Protein AF-A0A9P4H1K3-F1 (afdb_monomer_lite)

pLDDT: mean 82.5, std 17.77, range [33.59, 97.94]

Sequence (253 aa):
KGTTVSLVFDQDIILSEEATNDLAITVIGTVEEDGSKHVTEILVPADICNKSDYLQALVNESDDKTEITLGDANSQDNFHDKEGTLVWLARLQGLSQQRMQELGLWEISLLGLWYAICYWDLHQDKNGKVVLKEWFDNWYDTSMADADMTIYIARALAYPCYVFNHAAGYAKVTKYLAYNHVGHVKERPPKGFKGGKHLHIGERELVGPLNHARGGLRKSLLGIFLGLVVPIFVRRFFAVPTAIKRLRMSEGA

Secondary structure (DSSP, 8-state):
-PPPPEEEEPPPEE--SSS---EEEEEE-PPPTTSEEEEEEEEE-GGGGGG-HHHHHHHHH-SSTTEEEES-SS-S-----HHHHHHHHHHHHT--HHHHHHTTTTS--HHHHHHHHHHHHHHS-TTHHHHTHHHHHHHHHHHTSS----HHHHHHHHHHHHHTT-HHHHHHHHHHHHHH--SS----PPTT----TT-S--IIIIIHHHHHHHHHHHHHHHHHHHHHHHHHHHTTT----------------

Radius of gyration: 30.06 Å; chains: 1; bounding box: 76×48×113 Å

Foldseek 3Di:
DDDDEAEDEDDEAELDPDDDQQAWEWEWAAQDPVRYIYIYIYGDHLCLLVLWVVSVVQCVPDPDNRYGYQFDPPDNDRQTDPLLVSLQSNLSRPHDPVSCVVVVNLQDDLLSVVSVLQCCVVTHDPCCLVSCLVVLVSSCCVNVVPDDDDLLNLLQVCLVCVSNVVPVSNCVSLVCCLPPPDPQDAHDHHPPNPGDPVSGDDCVGRRVVSVVVSVVVVVVVVCVVCVVVVVVVVVVPPDDDPDDDDDDDDDDD

Organism: NCBI:txid210430

Structure (mmCIF, N/CA/C/O backbone):
data_AF-A0A9P4H1K3-F1
#
_entry.id   AF-A0A9P4H1K3-F1
#
loop_
_atom_site.group_PDB
_atom_site.id
_atom_site.type_symbol
_atom_site.label_atom_id
_atom_site.label_alt_id
_atom_site.label_comp_id
_atom_site.label_asym_id
_atom_site.label_entity_id
_atom_site.label_seq_id
_atom_site.pdbx_PDB_ins_code
_atom_site.Cartn_x
_atom_site.Cartn_y
_atom_site.Cartn_z
_atom_site.occupancy
_atom_site.B_iso_or_equiv
_atom_site.auth_seq_id
_atom_site.auth_comp_id
_atom_site.auth_asym_id
_atom_site.auth_atom_id
_atom_site.pdbx_PDB_model_num
ATOM 1 N N . LYS A 1 1 ? -9.012 33.464 3.818 1.00 41.59 1 LYS A N 1
ATOM 2 C CA . LYS A 1 1 ? -10.290 32.809 3.453 1.00 41.59 1 LYS A CA 1
ATOM 3 C C . LYS A 1 1 ? -9.989 31.324 3.382 1.00 41.59 1 LYS A C 1
ATOM 5 O O . LYS A 1 1 ? -9.209 30.956 2.517 1.00 41.59 1 LYS A O 1
ATOM 10 N N . GLY A 1 2 ? -10.442 30.542 4.364 1.00 50.69 2 GLY A N 1
ATOM 11 C CA . GLY A 1 2 ? -10.200 29.099 4.376 1.00 50.69 2 GLY A CA 1
ATOM 12 C C . GLY A 1 2 ? -10.909 28.466 3.188 1.00 50.69 2 GLY A C 1
ATOM 13 O O . GLY A 1 2 ? -12.064 28.801 2.928 1.00 50.69 2 GLY A O 1
ATOM 14 N N . THR A 1 3 ? -10.198 27.639 2.431 1.00 57.03 3 THR A N 1
ATOM 15 C CA . THR A 1 3 ? -10.793 26.800 1.391 1.00 57.03 3 THR A CA 1
ATOM 16 C C . THR A 1 3 ? -11.832 25.913 2.068 1.00 57.03 3 THR A C 1
ATOM 18 O O . THR A 1 3 ? -11.497 25.210 3.018 1.00 57.03 3 THR A O 1
ATOM 21 N N . THR A 1 4 ? -13.094 26.003 1.651 1.00 70.00 4 THR A N 1
ATOM 22 C CA . THR A 1 4 ? -14.154 25.132 2.165 1.00 70.00 4 THR A CA 1
ATOM 23 C C . THR A 1 4 ? -13.835 23.706 1.730 1.00 70.00 4 THR A C 1
ATOM 25 O O . THR A 1 4 ? -13.757 23.449 0.535 1.00 70.00 4 THR A O 1
ATOM 28 N N . VAL A 1 5 ? -13.592 22.818 2.693 1.00 72.00 5 VAL A N 1
ATOM 29 C CA . VAL A 1 5 ? -13.376 21.387 2.451 1.00 72.00 5 VAL A CA 1
ATOM 30 C C . VAL A 1 5 ? -14.712 20.677 2.644 1.00 72.00 5 VAL A C 1
ATOM 32 O O . VAL A 1 5 ? -15.368 20.881 3.667 1.00 72.00 5 VAL A O 1
ATOM 35 N N . SER A 1 6 ? -15.126 19.875 1.666 1.00 79.19 6 SER A N 1
ATOM 36 C CA . SER A 1 6 ? -16.343 19.056 1.745 1.00 79.19 6 SER A CA 1
ATOM 37 C C . SER A 1 6 ? -15.992 17.631 2.169 1.00 79.19 6 SER A C 1
ATOM 39 O O . SER A 1 6 ? -15.011 17.080 1.685 1.00 79.19 6 SER A O 1
ATOM 41 N N . LEU A 1 7 ? -16.773 17.029 3.067 1.00 80.75 7 LEU A N 1
ATOM 42 C CA . LEU A 1 7 ? -16.598 15.630 3.469 1.00 80.75 7 LEU A CA 1
ATOM 43 C C . LEU A 1 7 ? -17.552 14.745 2.662 1.00 80.75 7 LEU A C 1
ATOM 45 O O . LEU A 1 7 ? -18.746 15.043 2.585 1.00 80.75 7 LEU A O 1
ATOM 49 N N . VAL A 1 8 ? -17.021 13.678 2.071 1.00 82.00 8 VAL A N 1
ATOM 50 C CA . VAL A 1 8 ? -17.768 12.659 1.325 1.00 82.00 8 VAL A CA 1
ATOM 51 C C . VAL A 1 8 ? -17.655 11.352 2.093 1.00 82.00 8 VAL A C 1
ATOM 53 O O . VAL A 1 8 ? -16.550 10.895 2.356 1.00 82.00 8 VAL A O 1
ATOM 56 N N . PHE A 1 9 ? -18.785 10.767 2.481 1.00 83.75 9 PHE A N 1
ATOM 57 C CA . PHE A 1 9 ? -18.802 9.493 3.195 1.00 83.75 9 PHE A CA 1
ATOM 58 C C . PHE A 1 9 ? -18.823 8.345 2.189 1.00 83.75 9 PHE A C 1
ATOM 60 O O . PHE A 1 9 ? -19.742 8.245 1.372 1.00 83.75 9 PHE A O 1
ATOM 67 N N . ASP A 1 10 ? -17.789 7.514 2.246 1.00 84.50 10 ASP A N 1
ATOM 68 C CA . ASP A 1 10 ? -17.707 6.267 1.498 1.00 84.50 10 ASP A CA 1
ATOM 69 C C . ASP A 1 10 ? -18.560 5.184 2.170 1.00 84.50 10 ASP A C 1
ATOM 71 O O . ASP A 1 10 ? -19.0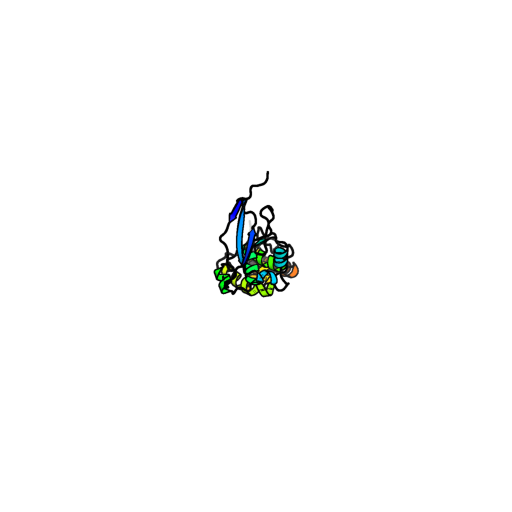02 5.326 3.307 1.00 84.50 10 ASP A O 1
ATOM 75 N N . GLN A 1 11 ? -18.779 4.079 1.458 1.00 83.75 11 GLN A N 1
ATOM 76 C CA . GLN A 1 11 ? -19.413 2.899 2.033 1.00 83.75 11 GLN A CA 1
ATOM 77 C C . GLN A 1 11 ? -18.532 2.284 3.128 1.00 83.75 11 GLN A C 1
ATOM 79 O O . GLN A 1 11 ? -17.326 2.111 2.926 1.00 83.75 11 GLN A O 1
ATOM 84 N N . ASP A 1 12 ? -19.158 1.897 4.237 1.00 87.50 12 ASP A N 1
ATOM 85 C CA . ASP A 1 12 ? -18.486 1.237 5.354 1.00 87.50 12 ASP A CA 1
ATOM 86 C C . ASP A 1 12 ? -17.851 -0.087 4.921 1.00 87.50 12 ASP A C 1
ATOM 88 O O . ASP A 1 12 ? -18.404 -0.851 4.118 1.00 87.50 12 ASP A O 1
ATOM 92 N N . ILE A 1 13 ? -16.683 -0.378 5.489 1.00 89.69 13 ILE A N 1
ATOM 93 C CA . ILE A 1 13 ? -15.899 -1.563 5.151 1.00 89.69 13 ILE A CA 1
ATOM 94 C C . ILE A 1 13 ? -15.801 -2.471 6.368 1.00 89.69 13 ILE A C 1
ATOM 96 O O . ILE A 1 13 ? -15.293 -2.079 7.412 1.00 89.69 13 ILE A O 1
ATOM 100 N N . ILE A 1 14 ? -16.231 -3.723 6.213 1.00 90.81 14 ILE A N 1
ATOM 101 C CA . ILE A 1 14 ? -16.130 -4.747 7.256 1.00 90.81 14 ILE A CA 1
ATOM 102 C C . ILE A 1 14 ? -14.925 -5.643 6.962 1.00 90.81 14 ILE A C 1
ATOM 104 O O . ILE A 1 14 ? -14.936 -6.411 5.989 1.00 90.81 14 ILE A O 1
ATOM 108 N N . LEU A 1 15 ? -13.891 -5.561 7.807 1.00 86.19 15 LEU A N 1
ATOM 109 C CA . LEU A 1 15 ? -12.679 -6.374 7.646 1.00 86.19 15 LEU A CA 1
ATOM 110 C C . LEU A 1 15 ? -12.818 -7.783 8.234 1.00 86.19 15 LEU A C 1
ATOM 112 O O . LEU A 1 15 ? -12.223 -8.715 7.700 1.00 86.19 15 LEU A O 1
ATOM 116 N N . SER A 1 16 ? -13.587 -7.965 9.308 1.00 79.81 16 SER A N 1
ATOM 117 C CA . SER A 1 16 ? -13.697 -9.270 9.972 1.00 79.81 16 SER A CA 1
ATOM 118 C C . SER A 1 16 ? -14.572 -10.262 9.202 1.00 79.81 16 SER A C 1
ATOM 120 O O . SER A 1 16 ? -15.637 -9.907 8.697 1.00 79.81 16 SER A O 1
ATOM 122 N N . GLU A 1 17 ? -14.148 -11.527 9.183 1.00 69.00 17 GLU A N 1
ATOM 123 C CA . GLU A 1 17 ? -14.998 -12.676 8.838 1.00 69.00 17 GLU A CA 1
ATOM 124 C C . GLU A 1 17 ? -15.838 -13.149 10.051 1.00 69.00 17 GLU A C 1
ATOM 126 O O . GLU A 1 17 ? -16.854 -13.822 9.879 1.00 69.00 17 GLU A O 1
ATOM 131 N N . GLU A 1 18 ? -15.443 -12.777 11.278 1.00 64.25 18 GLU A N 1
ATOM 132 C CA . GLU A 1 18 ? -16.092 -13.156 12.541 1.00 64.25 18 GLU A CA 1
ATOM 133 C C . GLU A 1 18 ? -16.999 -12.051 13.120 1.00 64.25 18 GLU A C 1
ATOM 135 O O . GLU A 1 18 ? -16.864 -10.869 12.806 1.00 64.25 18 GLU A O 1
ATOM 140 N N . ALA A 1 19 ? -17.935 -12.453 13.988 1.00 58.19 19 ALA A N 1
ATOM 141 C CA . ALA A 1 19 ? -19.174 -11.728 14.284 1.00 58.19 19 ALA A CA 1
ATOM 142 C C . ALA A 1 19 ? -19.065 -10.453 15.147 1.00 58.19 19 ALA A C 1
ATOM 144 O O . ALA A 1 19 ? -20.047 -9.714 15.224 1.00 58.19 19 ALA A O 1
ATOM 145 N N . THR A 1 20 ? -17.940 -10.170 15.808 1.00 76.56 20 THR A N 1
ATOM 146 C CA . THR A 1 20 ? -17.813 -8.979 16.667 1.00 76.56 20 THR A CA 1
ATOM 147 C C . THR A 1 20 ? -16.944 -7.922 15.994 1.00 76.56 20 THR A C 1
ATOM 149 O O . THR A 1 20 ? -15.722 -7.982 16.076 1.00 76.56 20 THR A O 1
ATOM 152 N N . ASN A 1 21 ? -17.586 -6.964 15.318 1.00 80.44 21 ASN A N 1
ATOM 153 C CA . ASN A 1 21 ? -16.959 -5.713 14.883 1.00 80.44 21 ASN A CA 1
ATOM 154 C C . ASN A 1 21 ? -17.358 -4.607 15.865 1.00 80.44 21 ASN A C 1
ATOM 156 O O . ASN A 1 21 ? -18.362 -3.927 15.668 1.00 80.44 21 ASN A O 1
ATOM 160 N N . ASP A 1 22 ? -16.633 -4.519 16.972 1.00 90.25 22 ASP A N 1
ATOM 161 C CA . ASP A 1 22 ? -16.912 -3.653 18.121 1.00 90.25 22 ASP A CA 1
ATOM 162 C C . ASP A 1 22 ? -16.019 -2.400 18.182 1.00 90.25 22 ASP A C 1
ATOM 164 O O . ASP A 1 22 ? -16.112 -1.628 19.135 1.00 90.25 22 ASP A O 1
ATOM 168 N N . LEU A 1 23 ? -15.189 -2.179 17.156 1.00 93.06 23 LEU A N 1
ATOM 169 C CA . LEU A 1 23 ? -14.407 -0.962 16.963 1.00 93.06 23 LEU A CA 1
ATOM 170 C C . LEU A 1 23 ? -14.634 -0.393 15.555 1.00 93.06 23 LEU A C 1
ATOM 172 O O . LEU A 1 23 ? -14.436 -1.080 14.549 1.00 93.06 23 LEU A O 1
ATOM 176 N N . ALA A 1 24 ? -14.986 0.887 15.490 1.00 94.75 24 ALA A N 1
ATOM 177 C CA . ALA A 1 24 ? -15.039 1.666 14.262 1.00 94.75 24 ALA A CA 1
ATOM 178 C C . ALA A 1 24 ? -13.774 2.523 14.112 1.00 94.75 24 ALA A C 1
ATOM 180 O O . ALA A 1 24 ? -13.414 3.322 14.981 1.00 94.75 24 ALA A O 1
ATOM 181 N N . ILE A 1 25 ? -13.082 2.357 12.986 1.00 94.56 25 ILE A N 1
ATOM 182 C CA . ILE A 1 25 ? -11.925 3.168 12.609 1.00 94.56 25 ILE A CA 1
ATOM 183 C C . ILE A 1 25 ? -12.340 4.087 11.464 1.00 94.56 25 ILE A C 1
ATOM 185 O O . ILE A 1 25 ? -12.483 3.650 10.324 1.00 94.56 25 ILE A O 1
ATOM 189 N N . THR A 1 26 ? -12.490 5.375 11.754 1.00 94.19 26 THR A N 1
ATOM 190 C CA . THR A 1 26 ? -12.762 6.394 10.739 1.00 94.19 26 THR A CA 1
ATOM 191 C C . THR A 1 26 ? -11.459 6.839 10.087 1.00 94.19 26 THR A C 1
ATOM 193 O O . THR A 1 26 ? -10.587 7.396 10.747 1.00 94.19 26 THR A O 1
ATOM 196 N N . VAL A 1 27 ? -11.317 6.644 8.780 1.00 92.50 27 VAL A N 1
ATOM 197 C CA . VAL A 1 27 ? -10.179 7.133 7.994 1.00 92.50 27 VAL A CA 1
ATOM 198 C C . VAL A 1 27 ? -10.596 8.375 7.228 1.00 92.50 27 VAL A C 1
ATOM 200 O O . VAL A 1 27 ? -11.505 8.326 6.402 1.00 92.50 27 VAL A O 1
ATOM 203 N N . ILE A 1 28 ? -9.906 9.486 7.475 1.00 89.56 28 ILE A N 1
ATOM 204 C CA . ILE A 1 28 ? -10.118 10.745 6.762 1.00 89.56 28 ILE A CA 1
ATOM 205 C C . ILE A 1 28 ? -8.985 10.929 5.754 1.00 89.56 28 ILE A C 1
ATOM 207 O O . ILE A 1 28 ? -7.845 11.235 6.120 1.00 89.56 28 ILE A O 1
ATOM 211 N N . GLY A 1 29 ? -9.319 10.772 4.476 1.00 84.00 29 GLY A N 1
ATOM 212 C CA . GLY A 1 29 ? -8.382 10.876 3.366 1.00 84.00 29 GLY A CA 1
ATOM 213 C C . GLY A 1 29 ? -7.776 12.270 3.174 1.00 84.00 29 GLY A C 1
ATOM 214 O O . GLY A 1 29 ? -8.094 13.257 3.857 1.00 84.00 29 GLY A O 1
ATOM 215 N N . THR A 1 30 ? -6.866 12.359 2.208 1.00 82.38 30 THR A N 1
ATOM 216 C CA . THR A 1 30 ? -6.333 13.636 1.724 1.00 82.38 30 THR A CA 1
ATOM 217 C C . THR A 1 30 ? -7.373 14.430 0.946 1.00 82.38 30 THR A C 1
ATOM 219 O O . THR A 1 30 ? -8.301 13.860 0.385 1.00 82.38 30 THR A O 1
ATOM 222 N N . VAL A 1 31 ? -7.186 15.751 0.882 1.00 80.88 31 VAL A N 1
ATOM 223 C CA . VAL A 1 31 ? -8.010 16.616 0.030 1.00 80.88 31 VAL A CA 1
ATOM 224 C C . VAL A 1 31 ? -7.757 16.275 -1.440 1.00 80.88 31 VAL A C 1
ATOM 226 O O . VAL A 1 31 ? -6.604 16.305 -1.884 1.00 80.88 31 VAL A O 1
ATOM 229 N N . GLU A 1 32 ? -8.819 15.972 -2.176 1.00 79.88 32 GLU A N 1
ATOM 230 C CA . GLU A 1 32 ? -8.791 15.726 -3.615 1.00 79.88 32 GLU A CA 1
ATOM 231 C C . GLU A 1 32 ? -8.741 17.030 -4.430 1.00 79.88 32 GLU A C 1
ATOM 233 O O . GLU A 1 32 ? -8.811 18.141 -3.896 1.00 79.88 32 GLU A O 1
ATOM 238 N N . GLU A 1 33 ? -8.582 16.916 -5.752 1.00 79.25 33 GLU A N 1
ATOM 239 C CA . GLU A 1 33 ? -8.480 18.080 -6.648 1.00 79.25 33 GLU A CA 1
ATOM 240 C C . GLU A 1 33 ? -9.754 18.946 -6.651 1.00 79.25 33 GLU A C 1
ATOM 242 O O . GLU A 1 33 ? -9.677 20.149 -6.907 1.00 79.25 33 GLU A O 1
ATOM 247 N N . ASP A 1 34 ? -10.907 18.361 -6.321 1.00 80.94 34 ASP A N 1
ATOM 248 C CA . ASP A 1 34 ? -12.194 19.049 -6.191 1.00 80.94 34 ASP A CA 1
ATOM 249 C C . ASP A 1 34 ? -12.399 19.726 -4.819 1.00 80.94 34 ASP A C 1
ATOM 251 O O . ASP A 1 34 ? -13.395 20.420 -4.608 1.00 80.94 34 ASP A O 1
ATOM 255 N N . GLY A 1 35 ? -11.441 19.576 -3.896 1.00 80.12 35 GLY A N 1
ATOM 256 C CA . GLY A 1 35 ? -11.515 20.115 -2.540 1.00 80.12 35 GLY A CA 1
ATOM 257 C C . GLY A 1 35 ? -12.291 19.241 -1.551 1.00 80.12 35 GLY A C 1
ATOM 258 O O . GLY A 1 35 ? -12.513 19.675 -0.415 1.00 80.12 35 GLY A O 1
ATOM 259 N N . SER A 1 36 ? -12.701 18.035 -1.948 1.00 84.25 36 SER A N 1
ATOM 260 C CA . SER A 1 36 ? -13.365 17.075 -1.072 1.00 84.25 36 SER A CA 1
ATOM 261 C C . SER A 1 36 ? -12.368 16.198 -0.304 1.00 84.25 36 SER A C 1
ATOM 263 O O . SER A 1 36 ? -11.198 16.081 -0.665 1.00 84.25 36 SER A O 1
ATOM 265 N N . LYS A 1 37 ? -12.817 15.608 0.803 1.00 85.44 37 LYS A N 1
ATOM 266 C CA . LYS A 1 37 ? -12.125 14.546 1.534 1.00 85.44 37 LYS A CA 1
ATOM 267 C C . LYS A 1 37 ? -13.071 13.373 1.693 1.00 85.44 37 LYS A C 1
ATOM 269 O O . LYS A 1 37 ? -14.180 13.545 2.201 1.00 85.44 37 LYS A O 1
ATOM 274 N N . HIS A 1 38 ? -12.588 12.193 1.347 1.00 87.50 38 HIS A N 1
ATOM 275 C CA . HIS A 1 38 ? -13.307 10.957 1.597 1.00 87.50 38 HIS A CA 1
ATOM 276 C C . HIS A 1 38 ? -13.123 10.515 3.050 1.00 87.50 38 HIS A C 1
ATOM 278 O O . HIS A 1 38 ? -12.011 10.529 3.586 1.00 87.50 38 HIS A O 1
ATOM 284 N N . VAL A 1 39 ? -14.233 10.162 3.684 1.00 90.56 39 VAL A N 1
ATOM 285 C CA . VAL A 1 39 ? -14.316 9.615 5.033 1.00 90.56 39 VAL A CA 1
ATOM 286 C C . VAL A 1 39 ? -14.816 8.190 4.896 1.00 90.56 39 VAL A C 1
ATOM 288 O O . VAL A 1 39 ? -15.872 7.959 4.312 1.00 90.56 39 VAL A O 1
ATOM 291 N N . THR A 1 40 ? -14.055 7.235 5.410 1.00 92.69 40 THR A N 1
ATOM 292 C CA . THR A 1 40 ? -14.418 5.818 5.363 1.00 92.69 40 THR A CA 1
ATOM 293 C C . THR A 1 40 ? -14.429 5.262 6.766 1.00 92.69 40 THR A C 1
ATOM 295 O O . THR A 1 40 ? -13.429 5.366 7.473 1.00 92.69 40 THR A O 1
ATOM 298 N N . GLU A 1 41 ? -15.534 4.639 7.147 1.00 93.88 41 GLU A N 1
ATOM 299 C CA . GLU A 1 41 ? -15.611 3.877 8.381 1.00 93.88 41 GLU A CA 1
ATOM 300 C C . GLU A 1 41 ? -15.202 2.426 8.117 1.00 93.88 41 GLU A C 1
ATOM 302 O O . GLU A 1 41 ? -15.689 1.766 7.195 1.00 93.88 41 GLU A O 1
ATOM 307 N N . ILE A 1 42 ? -14.246 1.938 8.901 1.00 94.50 42 ILE A N 1
ATOM 308 C CA . ILE A 1 42 ? -13.743 0.573 8.819 1.00 94.50 42 ILE A CA 1
ATOM 309 C C . ILE A 1 42 ? -14.098 -0.127 10.123 1.00 94.50 42 ILE A C 1
ATOM 311 O O . ILE A 1 42 ? -13.577 0.209 11.186 1.00 94.50 42 ILE A O 1
ATOM 315 N N . LEU A 1 43 ? -14.972 -1.120 10.026 1.00 94.06 43 LEU A N 1
ATOM 316 C CA . LEU A 1 43 ? -15.427 -1.925 11.146 1.00 94.06 43 LEU A CA 1
ATOM 317 C C . LEU A 1 43 ? -14.475 -3.106 11.348 1.00 94.06 43 LEU A C 1
ATOM 319 O O . LEU A 1 43 ? -14.255 -3.922 10.440 1.00 94.06 43 LEU A O 1
ATOM 323 N N . VAL A 1 44 ? -13.904 -3.177 12.549 1.00 93.06 44 VAL A N 1
ATOM 324 C CA . VAL A 1 44 ? -12.904 -4.171 12.944 1.00 93.06 44 VAL A CA 1
ATOM 325 C C . VAL A 1 44 ? -13.192 -4.709 14.347 1.00 93.06 44 VAL A C 1
ATOM 327 O O . VAL A 1 44 ? -13.870 -4.049 15.136 1.00 93.06 44 VAL A O 1
ATOM 330 N N . PRO A 1 45 ? -12.665 -5.889 14.701 1.00 92.44 45 PRO A N 1
ATOM 331 C CA . PRO A 1 45 ? -12.692 -6.348 16.081 1.00 92.44 45 PRO A CA 1
ATOM 332 C C . PRO A 1 45 ? -11.723 -5.519 16.936 1.00 92.44 45 PRO A C 1
ATOM 334 O O . PRO A 1 45 ? -10.596 -5.241 16.518 1.00 92.44 45 PRO A O 1
ATOM 337 N N . ALA A 1 46 ? -12.129 -5.145 18.148 1.00 91.75 46 ALA A N 1
ATOM 338 C CA . ALA A 1 46 ? -11.353 -4.297 19.055 1.00 91.75 46 ALA A CA 1
ATOM 339 C C . ALA A 1 46 ? -10.024 -4.938 19.495 1.00 91.75 46 ALA A C 1
ATOM 341 O O . ALA A 1 46 ? -9.089 -4.241 19.901 1.00 91.75 46 ALA A O 1
ATOM 342 N N . ASP A 1 47 ? -9.894 -6.265 19.376 1.00 91.38 47 ASP A N 1
ATOM 343 C CA . ASP A 1 47 ? -8.656 -6.987 19.673 1.00 91.38 47 ASP A CA 1
ATOM 344 C C . ASP A 1 47 ? -7.484 -6.574 18.765 1.00 91.38 47 ASP A C 1
ATOM 346 O O . ASP A 1 47 ? -6.324 -6.732 19.160 1.00 91.38 47 ASP A O 1
ATOM 350 N N . ILE A 1 48 ? -7.765 -5.979 17.598 1.00 92.38 48 ILE A N 1
ATOM 351 C CA . ILE A 1 48 ? -6.756 -5.453 16.674 1.00 92.38 48 ILE A CA 1
ATOM 352 C C . ILE A 1 48 ? -5.865 -4.393 17.335 1.00 92.38 48 ILE A C 1
ATOM 354 O O . ILE A 1 48 ? -4.677 -4.301 17.019 1.00 92.38 48 ILE A O 1
ATOM 358 N N . CYS A 1 49 ? -6.389 -3.641 18.308 1.00 92.50 49 CYS A N 1
ATOM 359 C CA . CYS A 1 49 ? -5.616 -2.651 19.054 1.00 92.50 49 CYS A CA 1
ATOM 360 C C . CYS A 1 49 ? -4.504 -3.293 19.882 1.00 92.50 49 CYS A C 1
ATOM 362 O O . CYS A 1 49 ? -3.449 -2.694 20.041 1.00 92.50 49 CYS A O 1
ATOM 364 N N . ASN A 1 50 ? -4.666 -4.539 20.331 1.00 91.38 50 ASN A N 1
ATOM 365 C CA . ASN A 1 50 ? -3.604 -5.260 21.041 1.00 91.38 50 ASN A CA 1
ATOM 366 C C . ASN A 1 50 ? -2.468 -5.712 20.111 1.00 91.38 50 ASN A C 1
ATOM 368 O O . ASN A 1 50 ? -1.418 -6.137 20.588 1.00 91.38 50 ASN A O 1
ATOM 372 N N . LYS A 1 51 ? -2.677 -5.643 18.791 1.00 91.81 51 LYS A N 1
ATOM 373 C CA . LYS A 1 51 ? -1.689 -6.018 17.773 1.00 91.81 51 LYS A CA 1
ATOM 374 C C . LYS A 1 51 ? -0.841 -4.821 17.327 1.00 91.81 51 LYS A C 1
ATOM 376 O O . LYS A 1 51 ? 0.164 -5.020 16.654 1.00 91.81 51 LYS A O 1
ATOM 381 N N . SER A 1 52 ? -1.214 -3.589 17.690 1.00 93.50 52 SER A N 1
ATOM 382 C CA . SER A 1 52 ? -0.473 -2.375 17.333 1.00 93.50 52 SER A CA 1
ATOM 383 C C . SER A 1 52 ? -0.447 -1.365 18.473 1.00 93.50 52 SER A C 1
ATOM 385 O O . SER A 1 52 ? -1.474 -0.772 18.795 1.00 93.50 52 SER A O 1
ATOM 387 N N . ASP A 1 53 ? 0.750 -1.072 18.986 1.00 92.69 53 ASP A N 1
ATOM 388 C CA . ASP A 1 53 ? 0.969 -0.039 20.010 1.00 92.69 53 ASP A CA 1
ATOM 389 C C . ASP A 1 53 ? 0.396 1.324 19.592 1.00 92.69 53 ASP A C 1
ATOM 391 O O . ASP A 1 53 ? -0.107 2.078 20.421 1.00 92.69 53 ASP A O 1
ATOM 395 N N . TYR A 1 54 ? 0.431 1.632 18.291 1.00 93.06 54 TYR A N 1
ATOM 396 C CA . TYR A 1 54 ? -0.146 2.857 17.743 1.00 93.06 54 TYR A CA 1
ATOM 397 C C . TYR A 1 54 ? -1.675 2.885 17.873 1.00 93.06 54 TYR A C 1
ATOM 399 O O . TYR A 1 54 ? -2.221 3.855 18.393 1.00 93.06 54 TYR A O 1
ATOM 407 N N . LEU A 1 55 ? -2.372 1.817 17.462 1.00 94.06 55 LEU A N 1
ATOM 408 C CA . LEU A 1 55 ? -3.829 1.728 17.629 1.00 94.06 55 LEU A CA 1
ATOM 409 C C . LEU A 1 55 ? -4.224 1.680 19.108 1.00 94.06 55 LEU A C 1
ATOM 411 O O . LEU A 1 55 ? -5.221 2.286 19.496 1.00 94.06 55 LEU A O 1
ATOM 415 N N . GLN A 1 56 ? -3.433 1.000 19.941 1.00 94.19 56 GLN A N 1
ATOM 416 C CA . GLN A 1 56 ? -3.647 0.961 21.384 1.00 94.19 56 GLN A CA 1
ATOM 417 C C . GLN A 1 56 ? -3.527 2.353 22.011 1.00 94.19 56 GLN A C 1
ATOM 419 O O . GLN A 1 56 ? -4.368 2.731 22.825 1.00 94.19 56 GLN A O 1
ATOM 424 N N . ALA A 1 57 ? -2.512 3.130 21.623 1.00 93.25 57 ALA A N 1
ATOM 425 C CA . ALA A 1 57 ? -2.342 4.503 22.086 1.00 93.25 57 ALA A CA 1
ATOM 426 C C . ALA A 1 57 ? -3.534 5.384 21.684 1.00 93.25 57 ALA A C 1
ATOM 428 O O . ALA A 1 57 ? -4.088 6.068 22.540 1.00 93.25 57 ALA A O 1
ATOM 429 N N . LEU A 1 58 ? -3.990 5.294 20.430 1.00 93.00 58 LEU A N 1
ATOM 430 C CA . LEU A 1 58 ? -5.149 6.053 19.948 1.00 93.00 58 LEU A CA 1
ATOM 431 C C . LEU A 1 58 ? -6.434 5.717 20.714 1.00 93.00 58 LEU A C 1
ATOM 433 O O . LEU A 1 58 ? -7.132 6.622 21.165 1.00 93.00 58 LEU A O 1
ATOM 437 N N . VAL A 1 59 ? -6.730 4.429 20.916 1.00 93.94 59 VAL A N 1
ATOM 438 C CA . VAL A 1 59 ? -7.894 4.017 21.718 1.00 93.94 59 VAL A CA 1
ATOM 439 C C . VAL A 1 59 ? -7.756 4.501 23.159 1.00 93.94 59 VAL A C 1
ATOM 441 O O . VAL A 1 59 ? -8.733 4.947 23.754 1.00 93.94 59 VAL A O 1
ATOM 444 N N . ASN A 1 60 ? -6.558 4.458 23.745 1.00 92.75 60 ASN A N 1
ATOM 445 C CA . ASN A 1 60 ? -6.329 4.924 25.113 1.00 92.75 60 ASN A CA 1
ATOM 446 C C . ASN A 1 60 ? -6.536 6.437 25.273 1.00 92.75 60 ASN A C 1
ATOM 448 O O . ASN A 1 60 ? -7.033 6.854 26.321 1.00 92.75 60 ASN A O 1
ATOM 452 N N . GLU A 1 61 ? -6.213 7.225 24.249 1.00 91.56 61 GLU A N 1
ATOM 453 C CA . GLU A 1 61 ? -6.423 8.677 24.212 1.00 91.56 61 GLU A CA 1
ATOM 454 C C . GLU A 1 61 ? -7.870 9.077 23.884 1.00 91.56 61 GLU A C 1
ATOM 456 O O . GLU A 1 61 ? -8.299 10.151 24.296 1.00 91.56 61 GLU A O 1
ATOM 461 N N . SER A 1 62 ? -8.631 8.223 23.191 1.00 90.75 62 SER A N 1
ATOM 462 C CA . SER A 1 62 ? -10.030 8.494 22.834 1.00 90.75 62 SER A CA 1
ATOM 463 C C . SER A 1 62 ? -10.964 8.474 24.051 1.00 90.75 62 SER A C 1
ATOM 465 O O . SER A 1 62 ? -10.840 7.607 24.921 1.00 90.75 62 SER A O 1
ATOM 467 N N . ASP A 1 63 ? -11.937 9.386 24.108 1.00 90.38 63 ASP A N 1
ATOM 468 C CA . ASP A 1 63 ? -13.009 9.342 25.115 1.00 90.38 63 ASP A CA 1
ATOM 469 C C . ASP A 1 63 ? -13.952 8.150 24.871 1.00 90.38 63 ASP A C 1
ATOM 471 O O . ASP A 1 63 ? -14.393 7.499 25.822 1.00 90.38 63 ASP A O 1
ATOM 475 N N . ASP A 1 64 ? -14.205 7.827 23.598 1.00 91.38 64 ASP A N 1
ATOM 476 C CA . ASP A 1 64 ? -14.955 6.646 23.176 1.00 91.38 64 ASP A CA 1
ATOM 477 C C . ASP A 1 64 ? -13.992 5.518 22.783 1.00 91.38 64 ASP A C 1
ATOM 479 O O . ASP A 1 64 ? -13.224 5.626 21.830 1.00 91.38 64 ASP A O 1
ATOM 483 N N . LYS A 1 65 ? -14.018 4.409 23.527 1.00 90.81 65 LYS A N 1
ATOM 484 C CA . LYS A 1 65 ? -13.134 3.259 23.271 1.00 90.81 65 LYS A CA 1
ATOM 485 C C . LYS A 1 65 ? -13.581 2.400 22.085 1.00 90.81 65 LYS A C 1
ATOM 487 O O . LYS A 1 65 ? -12.840 1.500 21.700 1.00 90.81 65 LYS A O 1
ATOM 492 N N . THR A 1 66 ? -14.767 2.662 21.541 1.00 91.75 66 THR A N 1
ATOM 493 C CA . THR A 1 66 ? -15.350 1.949 20.398 1.00 91.75 66 THR A CA 1
ATOM 494 C C . THR A 1 66 ? -15.158 2.687 19.076 1.00 91.75 66 THR A C 1
ATOM 496 O O . THR A 1 66 ? -15.448 2.127 18.023 1.00 91.75 66 THR A O 1
ATOM 499 N N . GLU A 1 67 ? -14.592 3.897 19.107 1.00 92.94 67 GLU A N 1
ATOM 500 C CA . GLU A 1 67 ? -14.351 4.714 17.920 1.00 92.94 67 GLU A CA 1
ATOM 501 C C . GLU A 1 67 ? -12.959 5.356 17.962 1.00 92.94 67 GLU A C 1
ATOM 503 O O . GLU A 1 67 ? -12.553 5.966 18.955 1.00 92.94 67 GLU A O 1
ATOM 508 N N . ILE A 1 68 ? -12.221 5.263 16.855 1.00 93.88 68 ILE A N 1
ATOM 509 C CA . ILE A 1 68 ? -10.979 6.018 16.649 1.00 93.88 68 ILE A CA 1
ATOM 510 C C . ILE A 1 68 ? -10.953 6.655 15.265 1.00 93.88 68 ILE A C 1
ATOM 512 O O . ILE A 1 68 ? -11.503 6.128 14.302 1.00 93.88 68 ILE A O 1
ATOM 516 N N . THR A 1 69 ? -10.270 7.794 15.150 1.00 92.38 69 THR A N 1
ATOM 517 C CA . THR A 1 69 ? -10.107 8.507 13.878 1.00 92.38 69 THR A CA 1
ATOM 518 C C . THR A 1 69 ? -8.641 8.541 13.456 1.00 92.38 69 THR A C 1
ATOM 520 O O . THR A 1 69 ? -7.761 8.923 14.227 1.00 92.38 69 THR A O 1
ATOM 523 N N . LEU A 1 70 ? -8.384 8.164 12.206 1.00 90.69 70 LEU A N 1
ATOM 524 C CA . LEU A 1 70 ? -7.102 8.263 11.525 1.00 90.69 70 LEU A CA 1
ATOM 525 C C . LEU A 1 70 ? -7.151 9.427 10.529 1.00 90.69 70 LEU A C 1
ATOM 527 O O . LEU A 1 70 ? -7.819 9.362 9.496 1.00 90.69 70 LEU A O 1
ATOM 531 N N . GLY A 1 71 ? -6.410 10.489 10.838 1.00 85.00 71 GLY A N 1
ATOM 532 C CA . GLY A 1 71 ? -6.394 11.738 10.078 1.00 85.00 71 GLY A CA 1
ATOM 533 C C . GLY A 1 71 ? -7.197 12.850 10.744 1.00 85.00 71 GLY A C 1
ATOM 534 O O . GLY A 1 71 ? -7.803 12.663 11.793 1.00 85.00 71 GLY A O 1
ATOM 535 N N . ASP A 1 72 ? -7.165 14.038 10.143 1.00 80.44 72 ASP A N 1
ATOM 536 C CA . ASP A 1 72 ? -7.827 15.222 10.688 1.00 80.44 72 ASP A CA 1
ATOM 537 C C . ASP A 1 72 ? -8.720 15.872 9.621 1.00 80.44 72 ASP A C 1
ATOM 539 O O . ASP A 1 72 ? -8.286 16.198 8.510 1.00 80.44 72 ASP A O 1
ATOM 543 N N . ALA A 1 73 ? -9.998 16.079 9.944 1.00 72.75 73 ALA A N 1
ATOM 544 C CA . ALA A 1 73 ? -10.945 16.774 9.074 1.00 72.75 73 ALA A CA 1
ATOM 545 C C . ALA A 1 73 ? -10.492 18.213 8.769 1.00 72.75 73 ALA A C 1
ATOM 547 O O . ALA A 1 73 ? -10.681 18.697 7.649 1.00 72.75 73 ALA A O 1
ATOM 548 N N . ASN A 1 74 ? -9.809 18.861 9.713 1.00 71.25 74 ASN A N 1
ATOM 549 C CA . ASN A 1 74 ? -9.417 20.266 9.647 1.00 71.25 74 ASN A CA 1
ATOM 550 C C . ASN A 1 74 ? -8.017 20.489 9.051 1.00 71.25 74 ASN A C 1
ATOM 552 O O . ASN A 1 74 ? -7.720 21.593 8.588 1.00 71.25 74 ASN A O 1
ATOM 556 N N . SER A 1 75 ? -7.165 19.460 9.007 1.00 70.88 75 SER A N 1
ATOM 557 C CA . SER A 1 75 ? -5.817 19.557 8.433 1.00 70.88 75 SER A CA 1
ATOM 558 C C . SER A 1 75 ? -5.829 19.422 6.910 1.00 70.88 75 SER A C 1
ATOM 560 O O . SER A 1 75 ? -6.367 18.467 6.360 1.00 70.88 75 SER A O 1
ATOM 562 N N . GLN A 1 76 ? -5.188 20.340 6.184 1.00 59.25 76 GLN A N 1
ATOM 563 C CA . GLN A 1 76 ? -4.974 20.174 4.735 1.00 59.25 76 GLN A CA 1
ATOM 564 C C . GLN A 1 76 ? -3.874 19.145 4.411 1.00 59.25 76 GLN A C 1
ATOM 566 O O . GLN A 1 76 ? -3.850 18.582 3.315 1.00 59.25 76 GLN A O 1
ATOM 571 N N . ASP A 1 77 ? -2.994 18.856 5.370 1.00 57.25 77 ASP A N 1
ATOM 572 C CA . ASP A 1 77 ? -1.942 17.850 5.261 1.00 57.25 77 ASP A CA 1
ATOM 573 C C . ASP A 1 77 ? -2.336 16.606 6.054 1.00 57.25 77 ASP A C 1
ATOM 575 O O . ASP A 1 77 ? -1.794 16.312 7.117 1.00 57.25 77 ASP A O 1
ATOM 579 N N . ASN A 1 78 ? -3.302 15.859 5.519 1.00 64.31 78 ASN A N 1
ATOM 580 C CA . ASN A 1 78 ? -3.527 14.499 5.982 1.00 64.31 78 ASN A CA 1
ATOM 581 C C . ASN A 1 78 ? -2.464 13.578 5.390 1.00 64.31 78 ASN A C 1
ATOM 583 O O . ASN A 1 78 ? -2.126 13.644 4.207 1.00 64.31 78 ASN A O 1
ATOM 587 N N . PHE A 1 79 ? -1.917 12.734 6.250 1.00 74.06 79 PHE A N 1
ATOM 588 C CA . PHE A 1 79 ? -1.013 11.661 5.869 1.00 74.06 79 PHE A CA 1
ATOM 589 C C . PHE A 1 79 ? -1.779 10.399 5.459 1.00 74.06 79 PHE A C 1
ATOM 591 O O . PHE A 1 79 ? -1.162 9.451 4.986 1.00 74.06 79 PHE A O 1
ATOM 598 N N . HIS A 1 80 ? -3.101 10.377 5.662 1.00 81.12 80 HIS A N 1
ATOM 599 C CA . HIS A 1 80 ? -3.851 9.139 5.644 1.00 81.12 80 HIS A CA 1
ATOM 600 C C . HIS A 1 80 ? -4.438 8.790 4.285 1.00 81.12 80 HIS A C 1
ATOM 602 O O . HIS A 1 80 ? -5.102 9.607 3.650 1.00 81.12 80 HIS A O 1
ATOM 608 N N . ASP A 1 81 ? -4.173 7.557 3.869 1.00 90.12 81 ASP A N 1
ATOM 609 C CA . ASP A 1 81 ? -4.662 6.963 2.633 1.00 90.12 81 ASP A CA 1
ATOM 610 C C . ASP A 1 81 ? -5.508 5.736 2.964 1.00 90.12 81 ASP A C 1
ATOM 612 O O . ASP A 1 81 ? -5.096 4.872 3.748 1.00 90.12 81 ASP A O 1
ATOM 616 N N . LYS A 1 82 ? -6.706 5.681 2.376 1.00 91.06 82 LYS A N 1
ATOM 617 C CA . LYS A 1 82 ? -7.687 4.625 2.634 1.00 91.06 82 LYS A CA 1
ATOM 618 C C . LYS A 1 82 ? -7.143 3.252 2.257 1.00 91.06 82 LYS A C 1
ATOM 620 O O . LYS A 1 82 ? -7.200 2.330 3.064 1.00 91.06 82 LYS A O 1
ATOM 625 N N . GLU A 1 83 ? -6.611 3.116 1.048 1.00 94.31 83 GLU A N 1
ATOM 626 C CA . GLU A 1 83 ? -6.161 1.833 0.505 1.00 94.31 83 GLU A CA 1
ATOM 627 C C . GLU A 1 83 ? -4.987 1.265 1.310 1.00 94.31 83 GLU A C 1
ATOM 629 O O . GLU A 1 83 ? -5.003 0.103 1.719 1.00 94.31 83 GLU A O 1
ATOM 634 N N . GLY A 1 84 ? -3.992 2.105 1.602 1.00 94.31 84 GLY A N 1
ATOM 635 C CA . GLY A 1 84 ? -2.846 1.732 2.421 1.00 94.31 84 GLY A CA 1
ATOM 636 C C . GLY A 1 84 ? -3.245 1.356 3.846 1.00 94.31 84 GLY A C 1
ATOM 637 O O . GLY A 1 84 ? -2.723 0.380 4.390 1.00 94.31 84 GLY A O 1
ATOM 638 N N . THR A 1 85 ? -4.198 2.091 4.433 1.00 94.81 85 THR A N 1
ATOM 639 C CA . THR A 1 85 ? -4.747 1.784 5.764 1.00 94.81 85 THR A CA 1
ATOM 640 C C . THR A 1 85 ? -5.462 0.436 5.762 1.00 94.81 85 THR A C 1
ATOM 642 O O . THR A 1 85 ? -5.216 -0.383 6.644 1.00 94.81 85 THR A O 1
ATOM 645 N N . LEU A 1 86 ? -6.294 0.165 4.752 1.00 95.50 86 LEU A N 1
ATOM 646 C CA . LEU A 1 86 ? -7.019 -1.100 4.623 1.00 95.50 86 LEU A CA 1
ATOM 647 C C . LEU A 1 86 ? -6.077 -2.297 4.533 1.00 95.50 86 LEU A C 1
ATOM 649 O O . LEU A 1 86 ? -6.284 -3.281 5.237 1.00 95.50 86 LEU A O 1
ATOM 653 N N . VAL A 1 87 ? -5.018 -2.214 3.721 1.00 96.19 87 VAL A N 1
ATOM 654 C CA . VAL A 1 87 ? -4.022 -3.294 3.636 1.00 96.19 87 VAL A CA 1
ATOM 655 C C . VAL A 1 87 ? -3.321 -3.498 4.973 1.00 96.19 87 VAL A C 1
ATOM 657 O O . VAL A 1 87 ? -3.158 -4.639 5.409 1.00 96.19 87 VAL A O 1
ATOM 660 N N . TRP A 1 88 ? -2.915 -2.412 5.634 1.00 95.50 88 TRP A N 1
ATOM 661 C CA . TRP A 1 88 ? -2.261 -2.496 6.935 1.00 95.50 88 TRP A CA 1
ATOM 662 C C . TRP A 1 88 ? -3.164 -3.169 7.977 1.00 95.50 88 TRP A C 1
ATOM 664 O O . TRP A 1 88 ? -2.739 -4.152 8.586 1.00 95.50 88 TRP A O 1
ATOM 674 N N . LEU A 1 89 ? -4.412 -2.715 8.125 1.00 95.00 89 LEU A N 1
ATOM 675 C CA . LEU A 1 89 ? -5.377 -3.294 9.064 1.00 95.00 89 LEU A CA 1
ATOM 676 C C . LEU A 1 89 ? -5.725 -4.746 8.709 1.00 95.00 89 LEU A C 1
ATOM 678 O O . LEU A 1 89 ? -5.740 -5.602 9.590 1.00 95.00 89 LEU A O 1
ATOM 682 N N . ALA A 1 90 ? -5.930 -5.060 7.426 1.00 94.56 90 ALA A N 1
ATOM 683 C CA . ALA A 1 90 ? -6.213 -6.419 6.967 1.00 94.56 90 ALA A CA 1
ATOM 684 C C . ALA A 1 90 ? -5.086 -7.395 7.337 1.00 94.56 90 ALA A C 1
ATOM 686 O O . ALA A 1 90 ? -5.330 -8.494 7.842 1.00 94.56 90 ALA A O 1
ATOM 687 N N . ARG A 1 91 ? -3.829 -6.987 7.126 1.00 93.56 91 ARG A N 1
ATOM 688 C CA . ARG A 1 91 ? -2.660 -7.809 7.469 1.00 93.56 91 ARG A CA 1
ATOM 689 C C . ARG A 1 91 ? -2.427 -7.885 8.970 1.00 93.56 91 ARG A C 1
ATOM 691 O O . ARG A 1 91 ? -2.054 -8.951 9.449 1.00 93.56 91 ARG A O 1
ATOM 698 N N . LEU A 1 92 ? -2.684 -6.802 9.699 1.00 93.00 92 LEU A N 1
ATOM 699 C CA . LEU A 1 92 ? -2.609 -6.780 11.156 1.00 93.00 92 LEU A CA 1
ATOM 700 C C . LEU A 1 92 ? -3.631 -7.734 11.784 1.00 93.00 92 LEU A C 1
ATOM 702 O O . LEU A 1 92 ? -3.308 -8.460 12.721 1.00 93.00 92 LEU A O 1
ATOM 706 N N . GLN A 1 93 ? -4.846 -7.778 11.237 1.00 91.50 93 GLN A N 1
ATOM 707 C CA . GLN A 1 93 ? -5.888 -8.680 11.709 1.00 91.50 93 GLN A CA 1
ATOM 708 C C . GLN A 1 93 ? -5.617 -10.143 11.341 1.00 91.50 93 GLN A C 1
ATOM 710 O O . GLN A 1 93 ? -6.064 -11.036 12.060 1.00 91.50 93 GLN A O 1
ATOM 715 N N . GLY A 1 94 ? -4.837 -10.385 10.284 1.00 91.44 94 GLY A N 1
ATOM 716 C CA . GLY A 1 94 ? -4.501 -11.723 9.803 1.00 91.44 94 GLY A CA 1
ATOM 717 C C . GLY A 1 94 ? -5.498 -12.266 8.780 1.00 91.44 94 GLY A C 1
ATOM 718 O O . GLY A 1 94 ? -5.707 -13.475 8.730 1.00 91.44 94 GLY A O 1
ATOM 719 N N . LEU A 1 95 ? -6.116 -11.389 7.977 1.00 92.44 95 LEU A N 1
ATOM 720 C CA . LEU A 1 95 ? -7.067 -11.790 6.936 1.00 92.44 95 LEU A CA 1
ATOM 721 C C . LEU A 1 95 ? -6.448 -12.788 5.950 1.00 92.44 95 LEU A C 1
ATOM 723 O O . LEU A 1 95 ? -5.273 -12.690 5.570 1.00 92.44 95 LEU A O 1
ATOM 727 N N . SER A 1 96 ? -7.288 -13.717 5.495 1.00 92.38 96 SER A N 1
ATOM 728 C CA . SER A 1 96 ? -6.948 -14.667 4.442 1.00 92.38 96 SER A CA 1
ATOM 729 C C . SER A 1 96 ? -6.693 -13.948 3.110 1.00 92.38 96 SER A C 1
ATOM 731 O O . SER A 1 96 ? -7.266 -12.894 2.831 1.00 92.38 96 SER A O 1
ATOM 733 N N . GLN A 1 97 ? -5.854 -14.533 2.249 1.00 91.25 97 GLN A N 1
ATOM 734 C CA . GLN A 1 97 ? -5.606 -13.993 0.904 1.00 91.25 97 GLN A CA 1
ATOM 735 C C . GLN A 1 97 ? -6.905 -13.874 0.090 1.00 91.25 97 GLN A C 1
ATOM 737 O O . GLN A 1 97 ? -7.105 -12.877 -0.596 1.00 91.25 97 GLN A O 1
ATOM 742 N N . GLN A 1 98 ? -7.817 -14.843 0.232 1.00 92.88 98 GLN A N 1
ATOM 743 C CA . GLN A 1 98 ? -9.134 -14.807 -0.406 1.00 92.88 98 GLN A CA 1
ATOM 744 C C . GLN A 1 98 ? -9.946 -13.589 0.047 1.00 92.88 98 GLN A C 1
ATOM 746 O O . GLN A 1 98 ? -10.474 -12.859 -0.786 1.00 92.88 98 GLN A O 1
ATOM 751 N N . ARG A 1 99 ? -10.016 -13.324 1.355 1.00 92.31 99 ARG A N 1
ATOM 752 C CA . ARG A 1 99 ? -10.762 -12.170 1.862 1.00 92.31 99 ARG A CA 1
ATOM 753 C C . ARG A 1 99 ? -10.146 -10.849 1.431 1.00 92.31 99 ARG A C 1
ATOM 755 O O . ARG A 1 99 ? -10.867 -9.913 1.100 1.00 92.31 99 ARG A O 1
ATOM 762 N N . MET A 1 100 ? -8.816 -10.776 1.387 1.00 94.12 100 MET A N 1
ATOM 763 C CA . MET A 1 100 ? -8.123 -9.610 0.838 1.00 94.12 100 MET A CA 1
ATOM 764 C C . MET A 1 100 ? -8.482 -9.379 -0.638 1.00 94.12 100 MET A C 1
ATOM 766 O O . MET A 1 100 ? -8.677 -8.231 -1.029 1.00 94.12 100 MET A O 1
ATOM 770 N N . GLN A 1 101 ? -8.622 -10.443 -1.434 1.00 94.75 101 GLN A N 1
ATOM 771 C CA . GLN A 1 101 ? -9.080 -10.352 -2.822 1.00 94.75 101 GLN A CA 1
ATOM 772 C C . GLN A 1 101 ? -10.539 -9.880 -2.923 1.00 94.75 101 GLN A C 1
ATOM 774 O O . GLN A 1 101 ? -10.841 -8.994 -3.714 1.00 94.75 101 GLN A O 1
ATOM 779 N N . GLU A 1 102 ? -11.448 -10.423 -2.109 1.00 93.62 102 GLU A N 1
ATOM 780 C CA . GLU A 1 102 ? -12.864 -10.009 -2.085 1.00 93.62 102 GLU A CA 1
ATOM 781 C C . GLU A 1 102 ? -13.043 -8.526 -1.738 1.00 93.62 102 GLU A C 1
ATOM 783 O O . GLU A 1 102 ? -13.969 -7.876 -2.220 1.00 93.62 102 GLU A O 1
ATOM 788 N N . LEU A 1 103 ? -12.146 -7.991 -0.909 1.00 93.12 103 LEU A N 1
ATOM 789 C CA . LEU A 1 103 ? -12.093 -6.578 -0.540 1.00 93.12 103 LEU A CA 1
ATOM 790 C C . LEU A 1 103 ? -11.398 -5.696 -1.596 1.00 93.12 103 LEU A C 1
ATOM 792 O O . LEU A 1 103 ? -11.265 -4.493 -1.381 1.00 93.12 103 LEU A O 1
ATOM 796 N N . GLY A 1 104 ? -10.935 -6.268 -2.714 1.00 95.06 104 GLY A N 1
ATOM 797 C CA . GLY A 1 104 ? -10.241 -5.542 -3.781 1.00 95.06 104 GLY A CA 1
ATOM 798 C C . GLY A 1 104 ? -8.840 -5.060 -3.393 1.00 95.06 104 GLY A C 1
ATOM 799 O O . GLY A 1 104 ? -8.331 -4.087 -3.951 1.00 95.06 104 GLY A O 1
ATOM 800 N N . LEU A 1 105 ? -8.204 -5.690 -2.397 1.00 96.12 105 LEU A N 1
ATOM 801 C CA . LEU A 1 105 ? -6.904 -5.241 -1.887 1.00 96.12 105 LEU A CA 1
ATOM 802 C C . LEU A 1 105 ? -5.734 -5.599 -2.817 1.00 96.12 105 LEU A C 1
ATOM 804 O O . LEU A 1 105 ? -4.596 -5.216 -2.536 1.00 96.12 105 LEU A O 1
ATOM 808 N N . TRP A 1 106 ? -5.972 -6.343 -3.900 1.00 96.56 106 TRP A N 1
ATOM 809 C CA . TRP A 1 106 ? -4.963 -6.663 -4.919 1.00 96.56 106 TRP A CA 1
ATOM 810 C C . TRP A 1 106 ? -4.993 -5.688 -6.100 1.00 96.56 106 TRP A C 1
ATOM 812 O O . TRP A 1 106 ? -4.067 -5.675 -6.911 1.00 96.56 106 TRP A O 1
ATOM 822 N N . GLU A 1 107 ? -6.018 -4.845 -6.157 1.00 95.56 107 GLU A N 1
ATOM 823 C CA . GLU A 1 107 ? -6.304 -3.884 -7.218 1.00 95.56 107 GLU A CA 1
ATOM 824 C C . GLU A 1 107 ? -6.159 -2.434 -6.742 1.00 95.56 107 GLU A C 1
ATOM 826 O O . GLU A 1 107 ? -6.519 -1.500 -7.460 1.00 95.56 107 GLU A O 1
ATOM 831 N N . ILE A 1 108 ? -5.622 -2.231 -5.534 1.00 95.56 108 ILE A N 1
ATOM 832 C CA . ILE A 1 108 ? -5.388 -0.888 -5.005 1.00 95.56 108 ILE A CA 1
ATOM 833 C C . ILE A 1 108 ? -4.406 -0.110 -5.875 1.00 95.56 108 ILE A C 1
ATOM 835 O O . ILE A 1 108 ? -3.526 -0.672 -6.542 1.00 95.56 108 ILE A O 1
ATOM 839 N N . SER A 1 109 ? -4.501 1.213 -5.810 1.00 95.31 109 SER A N 1
ATOM 840 C CA . SER A 1 109 ? -3.615 2.082 -6.563 1.00 95.31 109 SER A CA 1
ATOM 841 C C . SER A 1 109 ? -2.143 1.924 -6.154 1.00 95.31 109 SER A C 1
ATOM 843 O O . SER A 1 109 ? -1.778 1.528 -5.044 1.00 95.31 109 SER A O 1
ATOM 845 N N . LEU A 1 110 ? -1.249 2.339 -7.056 1.00 95.56 110 LEU A N 1
ATOM 846 C CA . LEU A 1 110 ? 0.182 2.423 -6.759 1.00 95.56 110 LEU A CA 1
ATOM 847 C C . LEU A 1 110 ? 0.473 3.369 -5.579 1.00 95.56 110 LEU A C 1
ATOM 849 O O . LEU A 1 110 ? 1.478 3.192 -4.896 1.00 95.56 110 LEU A O 1
ATOM 853 N N . LEU A 1 111 ? -0.384 4.369 -5.342 1.00 94.44 111 LEU A N 1
ATOM 854 C CA . LEU A 1 111 ? -0.293 5.251 -4.179 1.00 94.44 111 LEU A CA 1
ATOM 855 C C . LEU A 1 111 ? -0.642 4.493 -2.893 1.00 94.44 111 LEU A C 1
ATOM 857 O O . LEU A 1 111 ? 0.153 4.524 -1.950 1.00 94.44 111 LEU A O 1
ATOM 861 N N . GLY A 1 112 ? -1.744 3.74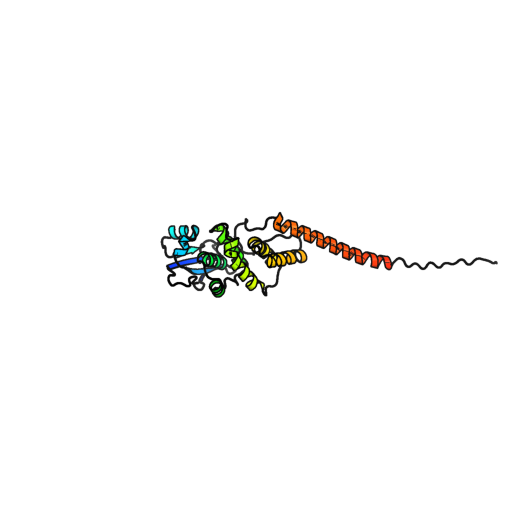2 -2.903 1.00 95.12 112 GLY A N 1
ATOM 862 C CA . GLY A 1 112 ? -2.156 2.866 -1.811 1.00 95.12 112 GLY A CA 1
ATOM 863 C C . GLY A 1 112 ? -1.087 1.841 -1.439 1.00 95.12 112 GLY A C 1
ATOM 864 O O . GLY A 1 112 ? -0.779 1.676 -0.260 1.00 95.12 112 GLY A O 1
ATOM 865 N N . LEU A 1 113 ? -0.416 1.230 -2.426 1.00 96.75 113 LEU A N 1
ATOM 866 C CA . LEU A 1 113 ? 0.722 0.331 -2.182 1.00 96.75 113 LEU A CA 1
ATOM 867 C C . LEU A 1 113 ? 1.842 1.022 -1.386 1.00 96.75 113 LEU A C 1
ATOM 869 O O . LEU A 1 113 ? 2.384 0.455 -0.436 1.00 96.75 113 LEU A O 1
ATOM 873 N N . TRP A 1 114 ? 2.208 2.249 -1.760 1.00 96.06 114 TRP A N 1
ATOM 874 C CA . TRP A 1 114 ? 3.244 2.995 -1.045 1.00 96.06 114 TRP A CA 1
ATOM 875 C C . TRP A 1 114 ? 2.819 3.342 0.383 1.00 96.06 114 TRP A C 1
ATOM 877 O O . TRP A 1 114 ? 3.644 3.259 1.297 1.00 96.06 114 TRP A O 1
ATOM 887 N N . TYR A 1 115 ? 1.548 3.680 0.599 1.00 94.94 115 TYR A N 1
ATOM 888 C CA . TYR A 1 115 ? 1.020 3.901 1.942 1.00 94.94 115 TYR A CA 1
ATOM 889 C C . TYR A 1 115 ? 0.943 2.617 2.768 1.00 94.94 115 TYR A C 1
ATOM 891 O O . TYR A 1 115 ? 1.316 2.659 3.934 1.00 94.94 115 TYR A O 1
ATOM 899 N N . ALA A 1 116 ? 0.590 1.471 2.182 1.00 95.44 116 ALA A N 1
ATOM 900 C CA . ALA A 1 116 ? 0.618 0.177 2.869 1.00 95.44 116 ALA A CA 1
ATOM 901 C C . ALA A 1 116 ? 2.024 -0.152 3.402 1.00 95.44 116 ALA A C 1
ATOM 903 O O . ALA A 1 116 ? 2.184 -0.524 4.566 1.00 95.44 116 ALA A O 1
ATOM 904 N N . ILE A 1 117 ? 3.060 0.055 2.574 1.00 95.31 117 ILE A N 1
ATOM 905 C CA . ILE A 1 117 ? 4.463 -0.093 2.995 1.00 95.31 117 ILE A CA 1
ATOM 906 C C . ILE A 1 117 ? 4.785 0.891 4.124 1.00 95.31 117 ILE A C 1
ATOM 908 O O . ILE A 1 117 ? 5.403 0.516 5.119 1.00 95.31 117 ILE A O 1
ATOM 912 N N . CYS A 1 118 ? 4.365 2.148 3.971 1.00 93.75 118 CYS A N 1
ATOM 913 C CA . CYS A 1 118 ? 4.662 3.204 4.927 1.00 93.75 118 CYS A CA 1
ATOM 914 C C . CYS A 1 118 ? 4.010 2.975 6.294 1.00 93.75 118 CYS A C 1
ATOM 916 O O . CYS A 1 118 ? 4.664 3.181 7.310 1.00 93.75 118 CYS A O 1
ATOM 918 N N . TYR A 1 119 ? 2.747 2.554 6.337 1.00 92.81 119 TYR A N 1
ATOM 919 C CA . TYR A 1 119 ? 2.046 2.287 7.590 1.00 92.81 119 TYR A CA 1
ATOM 920 C C . TYR A 1 119 ? 2.663 1.130 8.352 1.00 92.81 119 TYR A C 1
ATOM 922 O O . TYR A 1 119 ? 2.830 1.222 9.567 1.00 92.81 119 TYR A O 1
ATOM 930 N N . TRP A 1 120 ? 3.053 0.070 7.642 1.00 93.38 120 TRP A N 1
ATOM 931 C CA . TRP A 1 120 ? 3.768 -1.020 8.285 1.00 93.38 120 TRP A CA 1
ATOM 932 C C . TRP A 1 120 ? 5.100 -0.540 8.860 1.00 93.38 120 TRP A C 1
ATOM 934 O O . TRP A 1 120 ? 5.399 -0.792 10.020 1.00 93.38 120 TRP A O 1
ATOM 944 N N . ASP A 1 121 ? 5.886 0.190 8.073 1.00 91.81 121 ASP A N 1
ATOM 945 C CA . ASP A 1 121 ? 7.185 0.695 8.516 1.00 91.81 121 ASP A CA 1
ATOM 946 C C . ASP A 1 121 ? 7.087 1.659 9.719 1.00 91.81 121 ASP A C 1
ATOM 948 O O . ASP A 1 121 ? 7.949 1.629 10.597 1.00 91.81 121 ASP A O 1
ATOM 952 N N . LEU A 1 122 ? 6.026 2.470 9.795 1.00 90.00 122 LEU A N 1
ATOM 953 C CA . LEU A 1 122 ? 5.821 3.437 10.878 1.00 90.00 122 LEU A CA 1
ATOM 954 C C . LEU A 1 122 ? 5.262 2.830 12.166 1.00 90.00 122 LEU A C 1
ATOM 956 O O . LEU A 1 122 ? 5.612 3.293 13.252 1.00 90.00 122 LEU A O 1
ATOM 960 N N . HIS A 1 123 ? 4.353 1.861 12.059 1.00 89.50 123 HIS A N 1
ATOM 961 C CA . HIS A 1 123 ? 3.523 1.434 13.192 1.00 89.50 123 HIS A CA 1
ATOM 962 C C . HIS A 1 123 ? 3.713 -0.026 13.589 1.00 89.50 123 HIS A C 1
ATOM 964 O O . HIS A 1 123 ? 3.060 -0.480 14.529 1.00 89.50 123 HIS A O 1
ATOM 970 N N . GLN A 1 124 ? 4.551 -0.767 12.867 1.00 89.38 124 GLN A N 1
ATOM 971 C CA . GLN A 1 124 ? 4.783 -2.190 13.086 1.00 89.38 124 GLN A CA 1
ATOM 972 C C . GLN A 1 124 ? 6.281 -2.497 13.160 1.00 89.38 124 GLN A C 1
ATOM 974 O O . GLN A 1 124 ? 7.145 -1.618 13.144 1.00 89.38 124 GLN A O 1
ATOM 979 N N . ASP A 1 125 ? 6.599 -3.781 13.287 1.00 82.44 125 ASP A N 1
ATOM 980 C CA . ASP A 1 125 ? 7.973 -4.247 13.352 1.00 82.44 125 ASP A CA 1
ATOM 981 C C . ASP A 1 125 ? 8.705 -4.175 11.994 1.00 82.44 125 ASP A C 1
ATOM 983 O O . ASP A 1 125 ? 8.143 -3.985 10.910 1.00 82.44 125 ASP A O 1
ATOM 987 N N . LYS A 1 126 ? 10.020 -4.410 12.040 1.00 77.88 126 LYS A N 1
ATOM 988 C CA . LYS A 1 126 ? 10.888 -4.410 10.850 1.00 77.88 126 LYS A CA 1
ATOM 989 C C . LYS A 1 126 ? 10.660 -5.614 9.916 1.00 77.88 126 LYS A C 1
ATOM 991 O O . LYS A 1 126 ? 11.405 -5.772 8.942 1.00 77.88 126 LYS A O 1
ATOM 996 N N . ASN A 1 127 ? 9.663 -6.464 10.184 1.00 84.06 127 ASN A N 1
ATOM 997 C CA . ASN A 1 127 ? 9.351 -7.650 9.387 1.00 84.06 127 ASN A CA 1
ATOM 998 C C . ASN A 1 127 ? 8.307 -7.386 8.293 1.00 84.06 127 ASN A C 1
ATOM 1000 O O . ASN A 1 127 ? 7.898 -8.331 7.621 1.00 84.06 127 ASN A O 1
ATOM 1004 N N . GLY A 1 128 ? 7.936 -6.128 8.027 1.00 82.69 128 GLY A N 1
ATOM 1005 C CA . GLY A 1 128 ? 6.963 -5.780 6.979 1.00 82.69 128 GLY A CA 1
ATOM 1006 C C . GLY A 1 128 ? 7.256 -6.379 5.611 1.00 82.69 128 GLY A C 1
ATOM 1007 O O . GLY A 1 128 ? 6.360 -6.883 4.944 1.00 82.69 128 GLY A O 1
ATOM 1008 N N . LYS A 1 129 ? 8.534 -6.448 5.232 1.00 87.06 129 LYS A N 1
ATOM 1009 C CA . LYS A 1 129 ? 8.984 -7.117 4.001 1.00 87.06 129 LYS A CA 1
ATOM 1010 C C . LYS A 1 129 ? 8.651 -8.611 3.928 1.00 87.06 129 LYS A C 1
ATOM 1012 O O . LYS A 1 129 ? 8.576 -9.139 2.829 1.00 87.06 129 LYS A O 1
ATOM 1017 N N . VAL A 1 130 ? 8.498 -9.292 5.064 1.00 91.19 130 VAL A N 1
ATOM 1018 C CA . VAL A 1 130 ? 8.085 -10.702 5.139 1.00 91.19 130 VAL A CA 1
ATOM 1019 C C . VAL A 1 130 ? 6.564 -10.784 5.173 1.00 91.19 130 VAL A C 1
ATOM 1021 O O . VAL A 1 130 ? 5.976 -11.517 4.384 1.00 91.19 130 VAL A O 1
ATOM 1024 N N . VAL A 1 131 ? 5.924 -9.994 6.040 1.00 91.50 131 VAL A N 1
ATOM 1025 C CA . VAL A 1 131 ? 4.472 -10.056 6.257 1.00 91.50 131 VAL A CA 1
ATOM 1026 C C . VAL A 1 131 ? 3.685 -9.608 5.030 1.00 91.50 131 VAL A C 1
ATOM 1028 O O . VAL A 1 131 ? 2.682 -10.229 4.690 1.00 91.50 131 VAL A O 1
ATOM 1031 N N . LEU A 1 132 ? 4.129 -8.560 4.341 1.00 95.06 132 LEU A N 1
ATOM 1032 C CA . LEU A 1 132 ? 3.436 -8.023 3.171 1.00 95.06 132 LEU A CA 1
ATOM 1033 C C . LEU A 1 132 ? 3.847 -8.709 1.863 1.00 95.06 132 LEU A C 1
ATOM 1035 O O . LEU A 1 132 ? 3.263 -8.406 0.828 1.00 95.06 132 LEU A O 1
ATOM 1039 N N . LYS A 1 133 ? 4.826 -9.627 1.879 1.00 95.75 133 LYS A N 1
ATOM 1040 C CA . LYS A 1 133 ? 5.395 -10.185 0.645 1.00 95.75 133 LYS A CA 1
ATOM 1041 C C . LYS A 1 133 ? 4.356 -10.904 -0.212 1.00 95.75 133 LYS A C 1
ATOM 1043 O O . LYS A 1 133 ? 4.252 -10.628 -1.398 1.00 95.75 133 LYS A O 1
ATOM 1048 N N . GLU A 1 134 ? 3.621 -11.835 0.388 1.00 95.81 134 GLU A N 1
ATOM 1049 C CA . GLU A 1 134 ? 2.640 -12.652 -0.335 1.00 95.81 134 GLU A CA 1
ATOM 1050 C C . GLU A 1 134 ? 1.519 -11.781 -0.916 1.00 95.81 134 GLU A C 1
ATOM 1052 O O . GLU A 1 134 ? 1.158 -11.928 -2.078 1.00 95.81 134 GLU A O 1
ATOM 1057 N N . TRP A 1 135 ? 1.033 -10.810 -0.135 1.00 96.88 135 TRP A N 1
ATOM 1058 C CA . TRP A 1 135 ? 0.071 -9.825 -0.625 1.00 96.88 135 TRP A CA 1
ATOM 1059 C C . TRP A 1 135 ? 0.642 -9.003 -1.788 1.00 96.88 135 TRP A C 1
ATOM 1061 O O . TRP A 1 135 ? -0.042 -8.818 -2.789 1.00 96.88 135 TRP A O 1
ATOM 1071 N N . PHE A 1 136 ? 1.892 -8.543 -1.688 1.00 97.88 136 PHE A N 1
ATOM 1072 C CA . PHE A 1 136 ? 2.533 -7.786 -2.759 1.00 97.88 136 PHE A CA 1
ATOM 1073 C C . PHE A 1 136 ? 2.680 -8.609 -4.042 1.00 97.88 136 PHE A C 1
ATOM 1075 O O . PHE A 1 136 ? 2.476 -8.063 -5.121 1.00 97.88 136 PHE A O 1
ATOM 1082 N N . ASP A 1 137 ? 3.026 -9.896 -3.942 1.00 97.7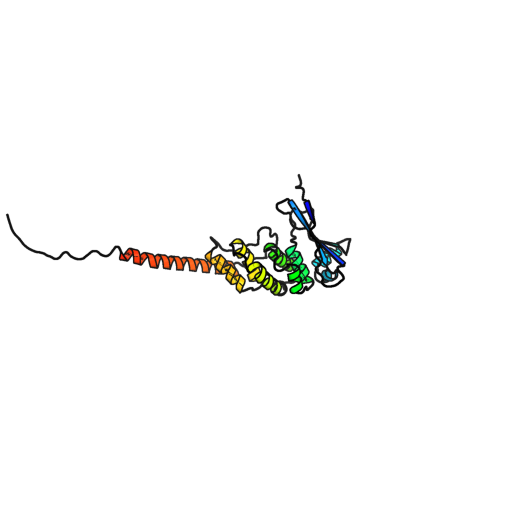5 137 ASP A N 1
ATOM 1083 C CA . ASP A 1 137 ? 3.115 -10.777 -5.110 1.00 97.75 137 ASP A CA 1
ATOM 1084 C C . ASP A 1 137 ? 1.738 -10.882 -5.806 1.00 97.75 137 ASP A C 1
ATOM 1086 O O . ASP A 1 137 ? 1.653 -10.653 -7.012 1.00 97.75 137 ASP A O 1
ATOM 1090 N N . ASN A 1 138 ? 0.655 -11.093 -5.045 1.00 97.56 138 ASN A N 1
ATOM 1091 C CA . ASN A 1 138 ? -0.714 -11.145 -5.582 1.00 97.56 138 ASN A CA 1
ATOM 1092 C C . ASN A 1 138 ? -1.177 -9.802 -6.171 1.00 97.56 138 ASN A C 1
ATOM 1094 O O . ASN A 1 138 ? -1.765 -9.760 -7.255 1.00 97.56 138 ASN A O 1
ATOM 1098 N N . TRP A 1 139 ? -0.884 -8.695 -5.482 1.00 97.88 139 TRP A N 1
ATOM 1099 C CA . TRP A 1 139 ? -1.146 -7.345 -5.979 1.00 97.88 139 TRP A CA 1
ATOM 1100 C C . TRP A 1 139 ? -0.389 -7.090 -7.282 1.00 97.88 139 TRP A C 1
ATOM 1102 O O . TRP A 1 139 ? -0.965 -6.571 -8.232 1.00 97.88 139 TRP A O 1
ATOM 1112 N N . TYR A 1 140 ? 0.887 -7.479 -7.360 1.00 97.94 140 TYR A N 1
ATOM 1113 C CA . TYR A 1 140 ? 1.699 -7.271 -8.554 1.00 97.94 140 TYR A CA 1
ATOM 1114 C C . TYR A 1 140 ? 1.124 -8.050 -9.732 1.00 97.94 140 TYR A C 1
ATOM 1116 O O . TYR A 1 140 ? 0.911 -7.470 -10.793 1.00 97.94 140 TYR A O 1
ATOM 1124 N N . ASP A 1 141 ? 0.836 -9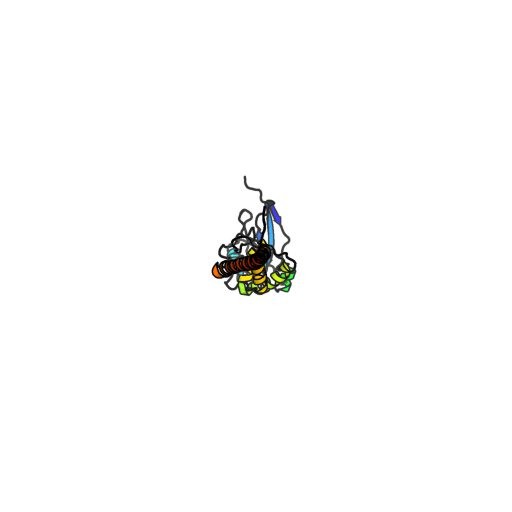.337 -9.546 1.00 96.88 141 ASP A N 1
ATOM 1125 C CA . ASP A 1 141 ? 0.311 -10.184 -10.614 1.00 96.88 141 ASP A CA 1
ATOM 1126 C C . ASP A 1 141 ? -1.065 -9.709 -11.097 1.00 96.88 141 ASP A C 1
ATOM 1128 O O . ASP A 1 141 ? -1.323 -9.730 -12.297 1.00 96.88 141 ASP A O 1
ATOM 1132 N N . THR A 1 142 ? -1.908 -9.199 -10.196 1.00 96.50 142 THR A N 1
ATOM 1133 C CA . THR A 1 142 ? -3.248 -8.694 -10.532 1.00 96.50 142 THR A CA 1
ATOM 1134 C C . THR A 1 142 ? -3.190 -7.302 -11.164 1.00 96.50 142 THR A C 1
ATOM 1136 O O . THR A 1 142 ? -3.603 -7.107 -12.306 1.00 96.50 142 THR A O 1
ATOM 1139 N N . SER A 1 143 ? -2.616 -6.325 -10.457 1.00 95.38 143 SER A N 1
ATOM 1140 C CA . SER A 1 143 ? -2.582 -4.922 -10.886 1.00 95.38 143 SER A CA 1
ATOM 1141 C C . SER A 1 143 ? -1.661 -4.674 -12.082 1.00 95.38 143 SER A C 1
ATOM 1143 O O . SER A 1 143 ? -1.851 -3.699 -12.809 1.00 95.38 143 SER A O 1
ATOM 1145 N N . MET A 1 144 ? -0.650 -5.525 -12.306 1.00 94.69 144 MET A N 1
ATOM 1146 C CA . MET A 1 144 ? 0.320 -5.355 -13.396 1.00 94.69 144 MET A CA 1
ATOM 1147 C C . MET A 1 144 ? 0.134 -6.322 -14.569 1.00 94.69 144 MET A C 1
ATOM 1149 O O . MET A 1 144 ? 0.956 -6.262 -15.495 1.00 94.69 144 MET A O 1
ATOM 1153 N N . ALA A 1 145 ? -0.901 -7.174 -14.558 1.00 92.56 145 ALA A N 1
ATOM 1154 C CA . ALA A 1 145 ? -1.210 -8.093 -15.658 1.00 92.56 145 ALA A CA 1
ATOM 1155 C C . ALA A 1 145 ? -1.376 -7.341 -16.987 1.00 92.56 145 ALA A C 1
ATOM 1157 O O . ALA A 1 145 ? -0.648 -7.608 -17.944 1.00 92.56 145 ALA A O 1
ATOM 1158 N N . ASP A 1 146 ? -2.255 -6.335 -16.989 1.00 88.44 146 ASP A N 1
ATOM 1159 C CA . ASP A 1 146 ? -2.637 -5.571 -18.183 1.00 88.44 146 ASP A CA 1
ATOM 1160 C C . ASP A 1 146 ? -2.171 -4.105 -18.141 1.00 88.44 146 ASP A C 1
ATOM 1162 O O . ASP A 1 146 ? -2.515 -3.299 -19.005 1.00 88.44 146 ASP A O 1
ATOM 1166 N N . ALA A 1 147 ? -1.372 -3.730 -17.137 1.00 90.25 147 ALA A N 1
ATOM 1167 C CA . ALA A 1 147 ? -0.900 -2.360 -16.997 1.00 90.25 147 ALA A CA 1
ATOM 1168 C C . ALA A 1 147 ? 0.242 -2.039 -17.972 1.00 90.25 147 ALA A C 1
ATOM 1170 O O . ALA A 1 147 ? 1.316 -2.659 -17.956 1.00 90.25 147 ALA A O 1
ATOM 1171 N N . ASP A 1 148 ? 0.056 -0.969 -18.744 1.00 92.81 148 ASP A N 1
ATOM 1172 C CA . ASP A 1 148 ? 1.115 -0.398 -19.564 1.00 92.81 148 ASP A CA 1
ATOM 1173 C C . ASP A 1 148 ? 2.228 0.181 -18.686 1.00 92.81 148 ASP A C 1
ATOM 1175 O O . ASP A 1 148 ? 2.043 1.103 -17.884 1.00 92.81 148 ASP A O 1
ATOM 1179 N N . MET A 1 149 ? 3.441 -0.342 -18.863 1.00 94.88 149 MET A N 1
ATOM 1180 C CA . MET A 1 149 ? 4.604 0.144 -18.132 1.00 94.88 149 MET A CA 1
ATOM 1181 C C . MET A 1 149 ? 4.968 1.550 -18.619 1.00 94.88 149 MET A C 1
ATOM 1183 O O . MET A 1 149 ? 5.518 1.720 -19.702 1.00 94.88 149 MET A O 1
ATOM 1187 N N . THR A 1 150 ? 4.719 2.570 -17.799 1.00 96.12 150 THR A N 1
ATOM 1188 C CA . THR A 1 150 ? 5.185 3.941 -18.052 1.00 96.12 150 THR A CA 1
ATOM 1189 C C . THR A 1 150 ? 6.453 4.250 -17.260 1.00 96.12 150 THR A C 1
ATOM 1191 O O . THR A 1 150 ? 6.811 3.552 -16.313 1.00 96.12 150 THR A O 1
ATOM 1194 N N . ILE A 1 151 ? 7.148 5.341 -17.606 1.00 95.25 151 ILE A N 1
ATOM 1195 C CA . ILE A 1 151 ? 8.311 5.795 -16.827 1.00 95.25 151 ILE A CA 1
ATOM 1196 C C . ILE A 1 151 ? 7.926 6.109 -15.381 1.00 95.25 151 ILE A C 1
ATOM 1198 O O . ILE A 1 151 ? 8.685 5.806 -14.465 1.00 95.25 151 ILE A O 1
ATOM 1202 N N . TYR A 1 152 ? 6.759 6.715 -15.175 1.00 95.06 152 TYR A N 1
ATOM 1203 C CA . TYR A 1 152 ? 6.261 7.036 -13.844 1.00 95.06 152 TYR A CA 1
ATOM 1204 C C . TYR A 1 152 ? 6.019 5.765 -13.021 1.00 95.06 152 TYR A C 1
ATOM 1206 O O . TYR A 1 152 ? 6.585 5.636 -11.936 1.00 95.06 152 TYR A O 1
ATOM 1214 N N . ILE A 1 153 ? 5.285 4.800 -13.586 1.00 96.31 153 ILE A N 1
ATOM 1215 C CA . ILE A 1 153 ? 4.995 3.516 -12.935 1.00 96.31 153 ILE A CA 1
ATOM 1216 C C . ILE A 1 153 ? 6.293 2.765 -12.631 1.00 96.31 153 ILE A C 1
ATOM 1218 O O . ILE A 1 153 ? 6.509 2.350 -11.498 1.00 96.31 153 ILE A O 1
ATOM 1222 N N . ALA A 1 154 ? 7.211 2.666 -13.596 1.00 96.38 154 ALA A N 1
ATOM 1223 C CA . ALA A 1 154 ? 8.480 1.974 -13.400 1.00 96.38 154 ALA A CA 1
ATOM 1224 C C . ALA A 1 154 ? 9.311 2.596 -12.261 1.00 96.38 154 ALA A C 1
ATOM 1226 O O . ALA A 1 154 ? 9.863 1.887 -11.423 1.00 96.38 154 ALA A O 1
ATOM 1227 N N . ARG A 1 155 ? 9.382 3.929 -12.175 1.00 95.56 155 ARG A N 1
ATOM 1228 C CA . ARG A 1 155 ? 10.121 4.597 -11.089 1.00 95.56 155 ARG A CA 1
ATOM 1229 C C . ARG A 1 155 ? 9.486 4.387 -9.718 1.00 95.56 155 ARG A C 1
ATOM 1231 O O . ARG A 1 155 ? 10.233 4.302 -8.746 1.00 95.56 155 ARG A O 1
ATOM 1238 N N . ALA A 1 156 ? 8.161 4.315 -9.654 1.00 96.50 156 ALA A N 1
ATOM 1239 C CA . ALA A 1 156 ? 7.421 4.079 -8.420 1.00 96.50 156 ALA A CA 1
ATOM 1240 C C . ALA A 1 156 ? 7.387 2.600 -8.013 1.00 96.50 156 ALA A C 1
ATOM 1242 O O . ALA A 1 156 ? 7.366 2.311 -6.823 1.00 96.50 156 ALA A O 1
ATOM 1243 N N . LEU A 1 157 ? 7.476 1.661 -8.956 1.00 97.25 157 LEU A N 1
ATOM 1244 C CA . LEU A 1 157 ? 7.551 0.223 -8.673 1.00 97.25 157 LEU A CA 1
ATOM 1245 C C . LEU A 1 157 ? 8.946 -0.266 -8.284 1.00 97.25 157 LEU A C 1
ATOM 1247 O O . LEU A 1 157 ? 9.058 -1.333 -7.683 1.00 97.25 157 LEU A O 1
ATOM 1251 N N . ALA A 1 158 ? 10.003 0.483 -8.614 1.00 96.00 158 ALA A N 1
ATOM 1252 C CA . ALA A 1 158 ? 11.373 0.064 -8.333 1.00 96.00 158 ALA A CA 1
ATOM 1253 C C . ALA A 1 158 ? 11.579 -0.258 -6.843 1.00 96.00 158 ALA A C 1
ATOM 1255 O O . ALA A 1 158 ? 12.082 -1.334 -6.526 1.00 96.00 158 ALA A O 1
ATOM 1256 N N . TYR A 1 159 ? 11.140 0.635 -5.946 1.00 96.12 159 TYR A N 1
ATOM 1257 C CA . TYR A 1 159 ? 11.280 0.457 -4.498 1.00 96.12 159 TYR A CA 1
ATOM 1258 C C . TYR A 1 159 ? 10.446 -0.713 -3.941 1.00 96.12 159 TYR A C 1
ATOM 1260 O O . TYR A 1 159 ? 11.054 -1.591 -3.330 1.00 96.12 159 TYR A O 1
ATOM 1268 N N . PRO A 1 160 ? 9.126 -0.825 -4.202 1.00 96.94 160 PRO A N 1
ATOM 1269 C CA . PRO A 1 160 ? 8.343 -1.993 -3.791 1.00 96.94 160 PRO A CA 1
ATOM 1270 C C . PRO A 1 160 ? 8.919 -3.328 -4.288 1.00 96.94 160 PRO A C 1
ATOM 1272 O O . PRO A 1 160 ? 9.102 -4.261 -3.509 1.00 96.94 160 PRO A O 1
ATOM 1275 N N . CYS A 1 161 ? 9.307 -3.416 -5.566 1.00 97.31 161 CYS A N 1
ATOM 1276 C CA . CYS A 1 161 ? 9.888 -4.651 -6.100 1.00 97.31 161 CYS A CA 1
ATOM 1277 C C . CYS A 1 161 ? 11.216 -5.010 -5.409 1.00 97.31 161 CYS A C 1
ATOM 1279 O O . CYS A 1 161 ? 11.504 -6.187 -5.199 1.00 97.31 161 CYS A O 1
ATOM 1281 N N . TYR A 1 162 ? 12.020 -4.005 -5.051 1.00 95.44 162 TYR A N 1
ATOM 1282 C CA . TYR A 1 162 ? 13.264 -4.195 -4.309 1.00 95.44 162 TYR A CA 1
ATOM 1283 C C . TYR A 1 162 ? 13.009 -4.644 -2.864 1.00 95.44 162 TYR A C 1
ATOM 1285 O O . TYR A 1 162 ? 13.566 -5.654 -2.434 1.00 95.44 162 TYR A O 1
ATOM 1293 N N . VAL A 1 163 ? 12.153 -3.933 -2.119 1.00 94.75 163 VAL A N 1
ATOM 1294 C CA . VAL A 1 163 ? 11.934 -4.186 -0.684 1.00 94.75 163 VAL A CA 1
ATOM 1295 C C . VAL A 1 163 ? 11.316 -5.563 -0.428 1.00 94.75 163 VAL A C 1
ATOM 1297 O O . VAL A 1 163 ? 11.677 -6.222 0.547 1.00 94.75 163 VAL A O 1
ATOM 1300 N N . PHE A 1 164 ? 10.457 -6.034 -1.337 1.00 96.31 164 PHE A N 1
ATOM 1301 C CA . PHE A 1 164 ? 9.817 -7.351 -1.262 1.00 96.31 164 PHE A CA 1
ATOM 1302 C C . PHE A 1 164 ? 10.591 -8.467 -1.974 1.00 96.31 164 PHE A C 1
ATOM 1304 O O . PHE A 1 164 ? 10.122 -9.606 -2.029 1.00 96.31 164 PHE A O 1
ATOM 1311 N N . ASN A 1 165 ? 11.785 -8.172 -2.503 1.00 95.56 165 ASN A N 1
ATOM 1312 C CA . ASN A 1 165 ? 12.602 -9.122 -3.262 1.00 95.56 165 ASN A CA 1
ATOM 1313 C C . ASN A 1 165 ? 11.820 -9.798 -4.409 1.00 95.56 165 ASN A C 1
ATOM 1315 O O . ASN A 1 165 ? 11.933 -11.001 -4.661 1.00 95.56 165 ASN A O 1
ATOM 1319 N N . HIS A 1 166 ? 10.991 -9.023 -5.103 1.00 96.94 166 HIS A N 1
ATOM 1320 C CA . HIS A 1 166 ? 10.191 -9.505 -6.217 1.00 96.94 166 HIS A CA 1
ATOM 1321 C C . HIS A 1 166 ? 11.010 -9.402 -7.513 1.00 96.94 166 HIS A C 1
ATOM 1323 O O . HIS A 1 166 ? 10.979 -8.408 -8.247 1.00 96.94 166 HIS A O 1
ATOM 1329 N N . ALA A 1 167 ? 11.813 -10.440 -7.764 1.00 95.31 167 ALA A N 1
ATOM 1330 C CA . ALA A 1 167 ? 12.851 -10.438 -8.793 1.00 95.31 167 ALA A CA 1
ATOM 1331 C C . ALA A 1 167 ? 12.317 -10.194 -10.216 1.00 95.31 167 ALA A C 1
ATOM 1333 O O . ALA A 1 167 ? 12.921 -9.429 -10.971 1.00 95.31 167 ALA A O 1
ATOM 1334 N N . ALA A 1 168 ? 11.186 -10.808 -10.582 1.00 95.88 168 ALA A N 1
ATOM 1335 C CA . ALA A 1 168 ? 10.600 -10.684 -11.918 1.00 95.88 168 ALA A CA 1
ATOM 1336 C C . ALA A 1 168 ? 10.181 -9.236 -12.216 1.00 95.88 168 ALA A C 1
ATOM 1338 O O . ALA A 1 168 ? 10.618 -8.645 -13.209 1.00 95.88 168 ALA A O 1
ATOM 1339 N N . GLY A 1 169 ? 9.408 -8.630 -11.314 1.00 96.12 169 GLY A N 1
ATOM 1340 C CA . GLY A 1 169 ? 9.013 -7.230 -11.425 1.00 96.12 169 GLY A CA 1
ATOM 1341 C C . GLY A 1 169 ? 10.187 -6.257 -11.341 1.00 96.12 169 GLY A C 1
ATOM 1342 O O . GLY A 1 169 ? 10.255 -5.333 -12.154 1.00 96.12 169 GLY A O 1
ATOM 1343 N N . TYR A 1 170 ? 11.174 -6.496 -10.467 1.00 95.69 170 TYR A N 1
ATOM 1344 C CA . TYR A 1 170 ? 12.372 -5.649 -10.403 1.00 95.69 170 TYR A CA 1
ATOM 1345 C C . TYR A 1 170 ? 13.168 -5.689 -11.716 1.00 95.69 170 TYR A C 1
ATOM 1347 O O . TYR A 1 170 ? 13.580 -4.646 -12.232 1.00 95.69 170 TYR A O 1
ATOM 1355 N N . ALA A 1 171 ? 13.325 -6.869 -12.324 1.00 94.31 171 ALA A N 1
ATOM 1356 C CA . ALA A 1 171 ? 13.959 -7.015 -13.633 1.00 94.31 171 ALA A CA 1
ATOM 1357 C C . ALA A 1 171 ? 13.160 -6.309 -14.746 1.00 94.31 171 ALA A C 1
ATOM 1359 O O . ALA A 1 171 ? 13.748 -5.596 -15.565 1.00 94.31 171 ALA A O 1
ATOM 1360 N N . LYS A 1 172 ? 11.824 -6.449 -14.761 1.00 95.56 172 LYS A N 1
ATOM 1361 C CA . LYS A 1 172 ? 10.930 -5.770 -15.723 1.00 95.56 172 LYS A CA 1
ATOM 1362 C C . LYS A 1 172 ? 11.077 -4.248 -15.626 1.00 95.56 172 LYS A C 1
ATOM 1364 O O . LYS A 1 172 ? 11.311 -3.584 -16.638 1.00 95.56 172 LYS A O 1
ATOM 1369 N N . VAL A 1 173 ? 11.017 -3.708 -14.409 1.00 95.50 173 VAL A N 1
ATOM 1370 C CA . VAL A 1 173 ? 11.124 -2.272 -14.115 1.00 95.50 173 VAL A CA 1
ATOM 1371 C C . VAL A 1 173 ? 12.497 -1.714 -14.488 1.00 95.50 173 VAL A C 1
ATOM 1373 O O . VAL A 1 173 ? 12.591 -0.728 -15.221 1.00 95.50 173 VAL A O 1
ATOM 1376 N N . THR A 1 174 ? 13.576 -2.345 -14.025 1.00 93.38 174 THR A N 1
ATOM 1377 C CA . THR A 1 174 ? 14.943 -1.862 -14.284 1.00 93.38 174 THR A CA 1
ATOM 1378 C C . THR A 1 174 ? 15.291 -1.927 -15.766 1.00 93.38 174 THR A C 1
ATOM 1380 O O . THR A 1 174 ? 15.834 -0.960 -16.305 1.00 93.38 174 THR A O 1
ATOM 1383 N N . LYS A 1 175 ? 14.895 -2.998 -16.468 1.00 92.56 175 LYS A N 1
ATOM 1384 C CA . LYS A 1 175 ? 15.011 -3.082 -17.929 1.00 92.56 175 LYS A CA 1
ATOM 1385 C C . LYS A 1 175 ? 14.268 -1.928 -18.596 1.00 92.56 175 LYS A C 1
ATOM 1387 O O . LYS A 1 175 ? 14.859 -1.223 -19.410 1.00 92.56 175 LYS A O 1
ATOM 1392 N N . TYR A 1 176 ? 13.005 -1.695 -18.236 1.00 94.50 176 TYR A N 1
ATOM 1393 C CA . TYR A 1 176 ? 12.215 -0.618 -18.831 1.00 94.50 176 TYR A CA 1
ATOM 1394 C C . TYR A 1 176 ? 12.875 0.756 -18.639 1.00 94.50 176 TYR A C 1
ATOM 1396 O O . TYR A 1 176 ? 13.005 1.519 -19.598 1.00 94.50 176 TYR A O 1
ATOM 1404 N N . LEU A 1 177 ? 13.362 1.050 -17.431 1.00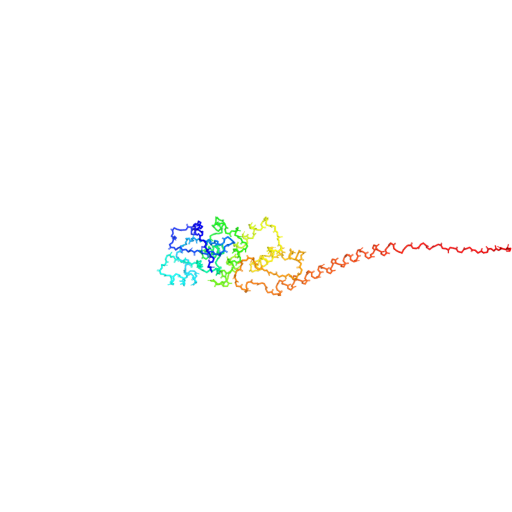 92.94 177 LEU A N 1
ATOM 1405 C CA . LEU A 1 177 ? 14.049 2.306 -17.124 1.00 92.94 177 LEU A CA 1
ATOM 1406 C C . LEU A 1 177 ? 15.373 2.460 -17.881 1.00 92.94 177 LEU A C 1
ATOM 1408 O O . LEU A 1 177 ? 15.675 3.560 -18.345 1.00 92.94 177 LEU A O 1
ATOM 1412 N N . ALA A 1 178 ? 16.150 1.386 -18.042 1.00 89.81 178 ALA A N 1
ATOM 1413 C CA . ALA A 1 178 ? 17.420 1.431 -18.766 1.00 89.81 178 ALA A CA 1
ATOM 1414 C C . ALA A 1 178 ? 17.244 1.868 -20.229 1.00 89.81 178 ALA A C 1
ATOM 1416 O O . ALA A 1 178 ? 18.058 2.643 -20.733 1.00 89.81 178 ALA A O 1
ATOM 1417 N N . TYR A 1 179 ? 16.189 1.389 -20.895 1.00 87.94 179 TYR A N 1
ATOM 1418 C CA . TYR A 1 179 ? 15.943 1.669 -22.312 1.00 87.94 179 TYR A CA 1
ATOM 1419 C C . TYR A 1 179 ? 15.143 2.952 -22.555 1.00 87.94 179 TYR A C 1
ATOM 1421 O O . TYR A 1 179 ? 15.430 3.660 -23.517 1.00 87.94 179 TYR A O 1
ATOM 1429 N N . ASN A 1 180 ? 14.168 3.271 -21.696 1.00 90.56 180 ASN A N 1
ATOM 1430 C CA . ASN A 1 180 ? 13.186 4.321 -21.984 1.00 90.56 180 ASN A CA 1
ATOM 1431 C C . ASN A 1 180 ? 13.402 5.619 -21.190 1.00 90.56 180 ASN A C 1
ATOM 1433 O O . ASN A 1 180 ? 12.911 6.673 -21.591 1.00 90.56 180 ASN A O 1
ATOM 1437 N N . HIS A 1 181 ? 14.109 5.588 -20.053 1.00 89.31 181 HIS A N 1
ATOM 1438 C CA . HIS A 1 181 ? 14.285 6.792 -19.237 1.00 89.31 181 HIS A CA 1
ATOM 1439 C C . HIS A 1 181 ? 15.368 7.704 -19.824 1.00 89.31 181 HIS A C 1
ATOM 1441 O O . HIS A 1 181 ? 16.500 7.277 -20.064 1.00 89.31 181 HIS A O 1
ATOM 1447 N N . VAL A 1 182 ? 15.062 8.995 -19.961 1.00 85.06 182 VAL A N 1
ATOM 1448 C CA . VAL A 1 182 ? 16.026 10.023 -20.380 1.00 85.06 182 VAL A CA 1
ATOM 1449 C C . VAL A 1 182 ? 16.669 10.669 -19.153 1.00 85.06 182 VAL A C 1
ATOM 1451 O O . VAL A 1 182 ? 15.995 11.024 -18.191 1.00 85.06 182 VAL A O 1
ATOM 1454 N N . GLY A 1 183 ? 17.994 10.830 -19.167 1.00 83.38 183 GLY A N 1
ATOM 1455 C CA . GLY A 1 183 ? 18.726 11.431 -18.045 1.00 83.38 183 GLY A CA 1
ATOM 1456 C C . GLY A 1 183 ? 18.883 10.486 -16.851 1.00 83.38 183 GLY A C 1
ATOM 1457 O O . GLY A 1 183 ? 18.661 9.284 -16.973 1.00 83.38 183 GLY A O 1
ATOM 1458 N N . HIS A 1 184 ? 19.340 10.992 -15.710 1.00 83.75 184 HIS A N 1
ATOM 1459 C CA . HIS A 1 184 ? 19.716 10.169 -14.556 1.00 83.75 184 HIS A CA 1
ATOM 1460 C C . HIS A 1 184 ? 18.526 9.373 -13.989 1.00 83.75 184 HIS A C 1
ATOM 1462 O O . HIS A 1 184 ? 17.505 9.957 -13.615 1.00 83.75 184 HIS A O 1
ATOM 1468 N N . VAL A 1 185 ? 18.652 8.043 -13.958 1.00 87.38 185 VAL A N 1
ATOM 1469 C CA . VAL A 1 185 ? 17.597 7.159 -13.446 1.00 87.38 185 VAL A CA 1
ATOM 1470 C C . VAL A 1 185 ? 17.652 7.136 -11.927 1.00 87.38 185 VAL A C 1
ATOM 1472 O O . VAL A 1 185 ? 18.712 6.883 -11.364 1.00 87.38 185 VAL A O 1
ATOM 1475 N N . LYS A 1 186 ? 16.502 7.371 -11.296 1.00 89.06 186 LYS A N 1
ATOM 1476 C CA . LYS A 1 186 ? 16.270 7.167 -9.863 1.00 89.06 186 LYS A CA 1
ATOM 1477 C C . LYS A 1 186 ? 14.815 6.795 -9.624 1.00 89.06 186 LYS A C 1
ATOM 1479 O O . LYS A 1 186 ? 13.942 7.301 -10.345 1.00 89.06 186 LYS A O 1
ATOM 1484 N N . GLU A 1 187 ? 14.557 5.971 -8.629 1.00 91.94 187 GLU A N 1
ATOM 1485 C CA . GLU A 1 187 ? 13.221 5.709 -8.110 1.00 91.94 187 GLU A CA 1
ATOM 1486 C C . GLU A 1 187 ? 12.554 7.008 -7.638 1.00 91.94 187 GLU A C 1
ATOM 1488 O O . GLU A 1 187 ? 13.213 8.014 -7.338 1.00 91.94 187 GLU A O 1
ATOM 1493 N N . ARG A 1 188 ? 11.224 7.020 -7.666 1.00 93.44 188 ARG A N 1
ATOM 1494 C CA . ARG A 1 188 ? 10.413 8.112 -7.126 1.00 93.44 188 ARG A CA 1
ATOM 1495 C C . ARG A 1 188 ? 9.082 7.556 -6.643 1.00 93.44 188 ARG A C 1
ATOM 1497 O O . ARG A 1 188 ? 8.489 6.803 -7.409 1.00 93.44 188 ARG A O 1
ATOM 1504 N N . PRO A 1 189 ? 8.591 7.978 -5.469 1.00 94.25 189 PRO A N 1
ATOM 1505 C CA . PRO A 1 189 ? 7.237 7.651 -5.059 1.00 94.25 189 PRO A CA 1
ATOM 1506 C C . PRO A 1 189 ? 6.200 8.219 -6.040 1.00 94.25 189 PRO A C 1
ATOM 1508 O O . PRO A 1 189 ? 6.505 9.165 -6.787 1.00 94.25 189 PRO A O 1
ATOM 1511 N N . PRO A 1 190 ? 4.977 7.667 -6.038 1.00 93.50 190 PRO A N 1
ATOM 1512 C CA . PRO A 1 190 ? 3.867 8.219 -6.794 1.00 93.50 190 PRO A CA 1
ATOM 1513 C C . PRO A 1 190 ? 3.552 9.662 -6.363 1.00 93.50 190 PRO A C 1
ATOM 1515 O O . PRO A 1 190 ? 3.816 10.080 -5.233 1.00 93.50 190 PRO A O 1
ATOM 1518 N N . LYS A 1 191 ? 2.996 10.456 -7.288 1.00 90.31 191 LYS A N 1
ATOM 1519 C CA . LYS A 1 191 ? 2.501 11.810 -7.005 1.00 90.31 191 LYS A CA 1
ATOM 1520 C C . LYS A 1 191 ? 1.438 11.713 -5.908 1.00 90.31 191 LYS A C 1
ATOM 1522 O O . LYS A 1 191 ? 0.581 10.845 -5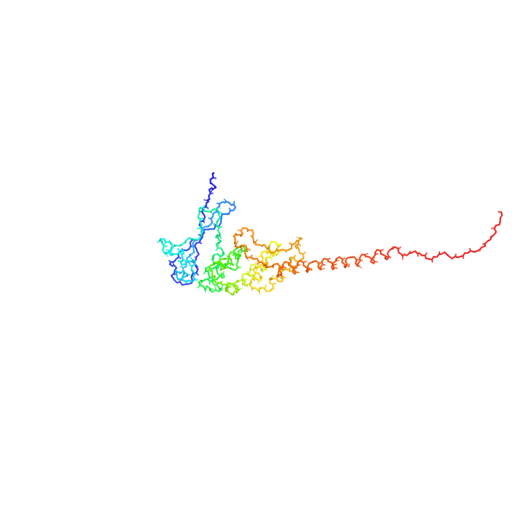.969 1.00 90.31 191 LYS A O 1
ATOM 1527 N N . GLY A 1 192 ? 1.501 12.618 -4.935 1.00 87.12 192 GLY A N 1
ATOM 1528 C CA . GLY A 1 192 ? 0.574 12.641 -3.801 1.00 87.12 192 GLY A CA 1
ATOM 1529 C C . GLY A 1 192 ? 1.083 11.894 -2.570 1.00 87.12 192 GLY A C 1
ATOM 1530 O O . GLY A 1 192 ? 0.609 12.174 -1.479 1.00 87.12 192 GLY A O 1
ATOM 1531 N N . PHE A 1 193 ? 2.103 11.040 -2.701 1.00 90.38 193 PHE A N 1
ATOM 1532 C CA . PHE A 1 193 ? 2.671 10.347 -1.550 1.00 90.38 193 PHE A CA 1
ATOM 1533 C C . PHE A 1 193 ? 3.392 11.315 -0.604 1.00 90.38 193 PHE A C 1
ATOM 1535 O O . PHE A 1 193 ? 4.344 11.996 -1.001 1.00 90.38 193 PHE A O 1
ATOM 1542 N N . LYS A 1 194 ? 2.960 11.337 0.660 1.00 87.50 194 LYS A N 1
ATOM 1543 C CA . LYS A 1 194 ? 3.533 12.174 1.730 1.00 87.50 194 LYS A CA 1
ATOM 1544 C C . LYS A 1 194 ? 4.316 11.374 2.784 1.00 87.50 194 LYS A C 1
ATOM 1546 O O . LYS A 1 194 ? 4.658 11.926 3.824 1.00 87.50 194 LYS A O 1
ATOM 1551 N N . GLY A 1 195 ? 4.607 10.100 2.507 1.00 84.06 195 GLY A N 1
ATOM 1552 C CA . GLY A 1 195 ? 5.356 9.193 3.381 1.00 84.06 195 GLY A CA 1
ATOM 1553 C C . GLY A 1 195 ? 6.784 9.618 3.726 1.00 84.06 195 GLY A C 1
ATOM 1554 O O . GLY A 1 195 ? 7.334 10.593 3.205 1.00 84.06 195 GLY A O 1
ATOM 1555 N N . GLY A 1 196 ? 7.413 8.835 4.603 1.00 81.81 196 GLY A N 1
ATOM 1556 C CA . GLY A 1 196 ? 8.781 9.073 5.053 1.00 81.81 196 GLY A CA 1
ATOM 1557 C C . GLY A 1 196 ? 9.808 9.043 3.915 1.00 81.81 196 GLY A C 1
ATOM 1558 O O . GLY A 1 196 ? 9.793 8.173 3.045 1.00 81.81 196 GLY A O 1
ATOM 1559 N N . LYS A 1 197 ? 10.759 9.989 3.936 1.00 84.75 197 LYS A N 1
ATOM 1560 C CA . LYS A 1 197 ? 11.830 10.104 2.920 1.00 84.75 197 LYS A CA 1
ATOM 1561 C C . LYS A 1 197 ? 12.816 8.930 2.936 1.00 84.75 197 LYS A C 1
ATOM 1563 O O . LYS A 1 197 ? 13.622 8.793 2.018 1.00 84.75 197 LYS A O 1
ATOM 1568 N N . HIS A 1 198 ? 12.793 8.107 3.979 1.00 87.38 198 HIS A N 1
ATOM 1569 C CA . HIS A 1 198 ? 13.633 6.917 4.110 1.00 87.38 198 HIS A CA 1
ATOM 1570 C C . HIS A 1 198 ? 13.141 5.735 3.262 1.00 87.38 198 HIS A C 1
ATOM 1572 O O . HIS A 1 198 ? 13.908 4.799 3.060 1.00 87.38 198 HIS A O 1
ATOM 1578 N N . LEU A 1 199 ? 11.926 5.798 2.704 1.00 90.38 199 LEU A N 1
ATOM 1579 C CA . LEU A 1 199 ? 11.394 4.805 1.766 1.00 90.38 199 LEU A CA 1
ATOM 1580 C C . LEU A 1 199 ? 11.985 5.010 0.360 1.00 90.38 199 LEU A C 1
ATOM 1582 O O . LEU A 1 199 ? 11.338 5.526 -0.552 1.00 90.38 199 LEU A O 1
ATOM 1586 N N . HIS A 1 200 ? 13.262 4.672 0.205 1.00 90.94 200 HIS A N 1
ATOM 1587 C CA . HIS A 1 200 ? 14.008 4.804 -1.046 1.00 90.94 200 HIS A CA 1
ATOM 1588 C C . HIS A 1 200 ? 14.992 3.644 -1.225 1.00 90.94 200 HIS A C 1
ATOM 1590 O O . HIS A 1 200 ? 15.278 2.899 -0.284 1.00 90.94 200 HIS A O 1
ATOM 1596 N N . ILE A 1 201 ? 15.508 3.476 -2.444 1.00 89.19 201 ILE A N 1
ATOM 1597 C CA . ILE A 1 201 ? 16.564 2.497 -2.710 1.00 89.19 201 ILE A CA 1
ATOM 1598 C C . ILE A 1 201 ? 17.898 3.222 -2.588 1.00 89.19 201 ILE A C 1
ATOM 1600 O O . ILE A 1 201 ? 18.078 4.311 -3.130 1.00 89.19 201 ILE A O 1
ATOM 1604 N N . GLY A 1 202 ? 18.850 2.626 -1.877 1.00 84.81 202 GLY A N 1
ATOM 1605 C CA . GLY A 1 202 ? 20.181 3.205 -1.783 1.00 84.81 202 GLY A CA 1
ATOM 1606 C C . GLY A 1 202 ? 20.825 3.383 -3.167 1.00 84.81 202 GLY A C 1
ATOM 1607 O O . GLY A 1 202 ? 20.555 2.661 -4.137 1.00 84.81 202 GLY A O 1
ATOM 1608 N N . GLU A 1 203 ? 21.691 4.391 -3.279 1.00 81.19 203 GLU A N 1
ATOM 1609 C CA . GLU A 1 203 ? 22.301 4.756 -4.559 1.00 81.19 203 GLU A CA 1
ATOM 1610 C C . GLU A 1 203 ? 23.136 3.607 -5.150 1.00 81.19 203 GLU A C 1
ATOM 1612 O O . GLU A 1 203 ? 23.230 3.461 -6.369 1.00 81.19 203 GLU A O 1
ATOM 1617 N N . ARG A 1 204 ? 23.719 2.755 -4.300 1.00 81.44 204 ARG A N 1
ATOM 1618 C CA . ARG A 1 204 ? 24.573 1.637 -4.725 1.00 81.44 204 ARG A CA 1
ATOM 1619 C C . ARG A 1 204 ? 23.767 0.445 -5.237 1.00 81.44 204 ARG A C 1
ATOM 1621 O O . ARG A 1 204 ? 24.300 -0.352 -6.003 1.00 81.44 204 ARG A O 1
ATOM 1628 N N . GLU A 1 205 ? 22.506 0.341 -4.841 1.00 83.12 205 GLU A N 1
ATOM 1629 C CA . GLU A 1 205 ? 21.645 -0.818 -5.059 1.00 83.12 205 GLU A CA 1
ATOM 1630 C C . GLU A 1 205 ? 20.802 -0.693 -6.339 1.00 83.12 205 GLU A C 1
ATOM 1632 O O . GLU A 1 205 ? 20.549 -1.695 -7.011 1.00 83.12 205 GLU A O 1
ATOM 1637 N N . LEU A 1 206 ? 20.418 0.529 -6.729 1.00 82.19 206 LEU A N 1
ATOM 1638 C CA . LEU A 1 206 ? 19.680 0.787 -7.975 1.00 82.19 206 LEU A CA 1
ATOM 1639 C C . LEU A 1 206 ? 20.403 1.788 -8.876 1.00 82.19 206 LEU A C 1
ATOM 1641 O O . LEU A 1 206 ? 20.730 1.483 -10.024 1.00 82.19 206 LEU A O 1
ATOM 1645 N N . VAL A 1 207 ? 20.616 3.003 -8.371 1.00 80.00 207 VAL A N 1
ATOM 1646 C CA . VAL A 1 207 ? 20.988 4.166 -9.186 1.00 80.00 207 VAL A CA 1
ATOM 1647 C C . VAL A 1 207 ? 22.332 3.957 -9.883 1.00 80.00 207 VAL A C 1
ATOM 1649 O O . VAL A 1 207 ? 22.424 4.124 -11.102 1.00 80.00 207 VAL A O 1
ATOM 1652 N N . GLY A 1 208 ? 23.366 3.559 -9.145 1.00 80.56 208 GLY A N 1
ATOM 1653 C CA . GLY A 1 208 ? 24.708 3.317 -9.666 1.00 80.56 208 GLY A CA 1
ATOM 1654 C C . GLY A 1 208 ? 24.717 2.231 -10.744 1.00 80.56 208 GLY A C 1
ATOM 1655 O O . GLY A 1 208 ? 25.001 2.546 -11.906 1.00 80.56 208 GLY A O 1
ATOM 1656 N N . PRO A 1 209 ? 24.368 0.971 -10.414 1.00 83.69 209 PRO A N 1
ATOM 1657 C CA . PRO A 1 209 ? 24.385 -0.136 -11.368 1.00 83.69 209 PRO A CA 1
ATOM 1658 C C . PRO A 1 209 ? 23.563 0.144 -12.628 1.00 83.69 209 PRO A C 1
ATOM 1660 O O . PRO A 1 209 ? 24.035 -0.098 -13.741 1.00 83.69 209 PRO A O 1
ATOM 1663 N N . LEU A 1 210 ? 22.367 0.720 -12.480 1.00 83.75 210 LEU A N 1
ATOM 1664 C CA . LEU A 1 210 ? 21.468 0.968 -13.603 1.00 83.75 210 LEU A CA 1
ATOM 1665 C C . LEU A 1 210 ? 21.989 2.068 -14.537 1.00 83.75 210 LEU A C 1
ATOM 1667 O O . LEU A 1 210 ? 21.978 1.910 -15.763 1.00 83.75 210 LEU A O 1
ATOM 1671 N N . ASN A 1 211 ? 22.497 3.174 -13.983 1.00 82.19 211 ASN A N 1
ATOM 1672 C CA . ASN A 1 211 ? 23.077 4.241 -14.796 1.00 82.19 211 ASN A CA 1
ATOM 1673 C C . ASN A 1 211 ? 24.397 3.803 -15.458 1.00 82.19 211 ASN A C 1
ATOM 1675 O O . ASN A 1 211 ? 24.635 4.170 -16.614 1.00 82.19 211 ASN A O 1
ATOM 1679 N N . HIS A 1 212 ? 25.214 2.978 -14.789 1.00 81.25 212 HIS A N 1
ATOM 1680 C CA . HIS A 1 212 ? 26.412 2.373 -15.382 1.00 81.25 212 HIS A CA 1
ATOM 1681 C C . HIS A 1 212 ? 26.068 1.419 -16.531 1.00 81.25 212 HIS A C 1
ATOM 1683 O O . HIS A 1 212 ? 26.620 1.568 -17.626 1.00 81.25 212 HIS A O 1
ATOM 1689 N N . ALA A 1 213 ? 25.123 0.497 -16.322 1.00 78.31 213 ALA A N 1
ATOM 1690 C CA . ALA A 1 213 ? 24.670 -0.446 -17.343 1.00 78.31 213 ALA A CA 1
ATOM 1691 C C . ALA A 1 213 ? 24.154 0.285 -18.591 1.00 78.31 213 ALA A C 1
ATOM 1693 O O . ALA A 1 213 ? 24.549 -0.033 -19.715 1.00 78.31 213 ALA A O 1
ATOM 1694 N N . ARG A 1 214 ? 23.354 1.343 -18.410 1.00 77.69 214 ARG A N 1
ATOM 1695 C CA . ARG A 1 214 ? 22.874 2.167 -19.527 1.00 77.69 214 ARG A CA 1
ATOM 1696 C C . ARG A 1 214 ? 23.998 2.926 -20.232 1.00 77.69 214 ARG A C 1
ATOM 1698 O O . ARG A 1 214 ? 24.006 3.009 -21.460 1.00 77.69 214 ARG A O 1
ATOM 1705 N N . GLY A 1 215 ? 24.952 3.480 -19.482 1.00 76.06 215 GLY A N 1
ATOM 1706 C CA . GLY A 1 215 ? 26.146 4.103 -20.058 1.00 76.06 215 GLY A CA 1
ATOM 1707 C C . GLY A 1 215 ? 26.924 3.129 -20.952 1.00 76.06 215 GLY A C 1
ATOM 1708 O O . GLY A 1 215 ? 27.354 3.509 -22.043 1.00 76.06 215 GLY A O 1
ATOM 1709 N N . GLY A 1 216 ? 27.029 1.866 -20.525 1.00 75.06 216 GLY A N 1
ATOM 1710 C CA . GLY A 1 216 ? 27.562 0.762 -21.324 1.00 75.06 216 GLY A CA 1
ATOM 1711 C C . GLY A 1 216 ? 26.754 0.510 -22.599 1.00 75.06 216 GLY A C 1
ATOM 1712 O O . GLY A 1 216 ? 27.317 0.565 -23.690 1.00 75.06 216 GLY A O 1
ATOM 1713 N N . LEU A 1 217 ? 25.432 0.337 -22.487 1.00 73.00 217 LEU A N 1
ATOM 1714 C CA . LEU A 1 217 ? 24.541 0.115 -23.637 1.00 73.00 217 LEU A CA 1
ATOM 1715 C C . LEU A 1 217 ? 24.642 1.230 -24.684 1.00 73.00 217 LEU A C 1
ATOM 1717 O O . LEU A 1 217 ? 24.752 0.951 -25.878 1.00 73.00 217 LEU A O 1
ATOM 1721 N N . ARG A 1 218 ? 24.667 2.498 -24.252 1.00 68.31 218 ARG A N 1
ATOM 1722 C CA . ARG A 1 218 ? 24.816 3.645 -25.160 1.00 68.31 218 ARG A CA 1
ATOM 1723 C C . ARG A 1 218 ? 26.143 3.594 -25.917 1.00 68.31 218 ARG A C 1
ATOM 1725 O O . ARG A 1 218 ? 26.154 3.849 -27.118 1.00 68.31 218 ARG A O 1
ATOM 1732 N N . LYS A 1 219 ? 27.247 3.252 -25.240 1.00 70.88 219 LYS A N 1
ATOM 1733 C CA . LYS A 1 219 ? 28.561 3.088 -25.886 1.00 70.88 219 LYS A CA 1
ATOM 1734 C C . LYS A 1 219 ? 28.550 1.944 -26.900 1.00 70.88 219 LYS A C 1
ATOM 1736 O O . LYS A 1 219 ? 29.037 2.138 -28.008 1.00 70.88 219 LYS A O 1
ATOM 1741 N N . SER A 1 220 ? 27.964 0.797 -26.559 1.00 69.75 220 SER A N 1
ATOM 1742 C CA . SER A 1 220 ? 27.875 -0.354 -27.466 1.00 69.75 220 SER A CA 1
ATOM 1743 C C . SER A 1 220 ? 27.021 -0.059 -28.699 1.00 69.75 220 SER A C 1
ATOM 1745 O O . SER A 1 220 ? 27.442 -0.359 -29.811 1.00 69.75 220 SER A O 1
ATOM 1747 N N . LEU A 1 221 ? 25.866 0.595 -28.538 1.00 65.12 221 LEU A N 1
ATOM 1748 C CA . LEU A 1 221 ? 25.001 0.976 -29.660 1.00 65.12 221 LEU A CA 1
ATOM 1749 C C . LEU A 1 221 ? 25.656 2.021 -30.571 1.00 65.12 221 LEU A C 1
ATOM 1751 O O . LEU A 1 221 ? 25.613 1.865 -31.789 1.00 65.12 221 LEU A O 1
ATOM 1755 N N . LEU A 1 222 ? 26.316 3.043 -30.012 1.00 60.66 222 LEU A N 1
ATOM 1756 C CA . LEU A 1 222 ? 27.102 3.985 -30.818 1.00 60.66 222 LEU A CA 1
ATOM 1757 C C . LEU A 1 222 ? 28.278 3.297 -31.519 1.00 60.66 222 LEU A C 1
ATOM 1759 O O . LEU A 1 222 ? 28.550 3.612 -32.671 1.00 60.66 222 LEU A O 1
ATOM 1763 N N . GLY A 1 223 ? 28.955 2.358 -30.855 1.00 58.00 223 GLY A N 1
ATOM 1764 C CA . GLY A 1 223 ? 30.043 1.576 -31.443 1.00 58.00 223 GLY A CA 1
ATOM 1765 C C . GLY A 1 223 ? 29.580 0.704 -32.611 1.00 58.00 223 GLY A C 1
ATOM 1766 O O . GLY A 1 223 ? 30.268 0.636 -33.623 1.00 58.00 223 GLY A O 1
ATOM 1767 N N . ILE A 1 224 ? 28.388 0.110 -32.517 1.00 59.72 224 ILE A N 1
ATOM 1768 C CA . ILE A 1 224 ? 27.756 -0.640 -33.612 1.00 59.72 224 ILE A CA 1
ATOM 1769 C C . ILE A 1 224 ? 27.359 0.302 -34.755 1.00 59.72 224 ILE A C 1
ATOM 1771 O O . ILE A 1 224 ? 27.675 0.018 -35.906 1.00 59.72 224 ILE A O 1
ATOM 1775 N N . PHE A 1 225 ? 26.725 1.443 -34.463 1.00 52.50 225 PHE A N 1
ATOM 1776 C CA . PHE A 1 225 ? 26.340 2.420 -35.489 1.00 52.50 225 PHE A CA 1
ATOM 1777 C C . PHE A 1 225 ? 27.554 3.020 -36.211 1.00 52.50 225 PHE A C 1
ATOM 1779 O O . PHE A 1 225 ? 27.576 3.073 -37.437 1.00 52.50 225 PHE A O 1
ATOM 1786 N N . LEU A 1 226 ? 28.601 3.412 -35.483 1.00 52.12 226 LEU A N 1
ATOM 1787 C CA . LEU A 1 226 ? 29.856 3.883 -36.077 1.00 52.12 226 LEU A CA 1
ATOM 1788 C C . LEU A 1 226 ? 30.582 2.748 -36.816 1.00 52.12 226 LEU A C 1
ATOM 1790 O O . LEU A 1 226 ? 31.092 2.961 -37.912 1.00 52.12 226 LEU A O 1
ATOM 1794 N N . GLY A 1 227 ? 30.561 1.528 -36.278 1.00 50.50 227 GLY A N 1
ATOM 1795 C CA . GLY A 1 227 ? 31.139 0.338 -36.903 1.00 50.50 227 GLY A CA 1
ATOM 1796 C C . GLY A 1 227 ? 30.419 -0.135 -38.172 1.00 50.50 227 GLY A C 1
ATOM 1797 O O . GLY A 1 227 ? 31.055 -0.757 -39.013 1.00 50.50 227 GLY A O 1
ATOM 1798 N N . LEU A 1 228 ? 29.131 0.183 -38.350 1.00 49.66 228 LEU A N 1
ATOM 1799 C CA . LEU A 1 228 ? 28.347 -0.104 -39.564 1.00 49.66 228 LEU A CA 1
ATOM 1800 C C . LEU A 1 228 ? 28.370 1.041 -40.585 1.00 49.66 228 LEU A C 1
ATOM 1802 O O . LEU A 1 228 ? 28.317 0.784 -41.787 1.00 49.66 228 LEU A O 1
ATOM 1806 N N . VAL A 1 229 ? 28.480 2.297 -40.145 1.00 46.38 229 VAL A N 1
ATOM 1807 C CA . VAL A 1 229 ? 28.480 3.465 -41.045 1.00 46.38 229 VAL A CA 1
ATOM 1808 C C . VAL A 1 229 ? 29.871 3.737 -41.634 1.00 46.38 229 VAL A C 1
ATOM 1810 O O . VAL A 1 229 ? 29.978 4.101 -42.807 1.00 46.38 229 VAL A O 1
ATOM 1813 N N . VAL A 1 230 ? 30.953 3.486 -40.887 1.00 46.66 230 VAL A N 1
ATOM 1814 C CA . VAL A 1 230 ? 32.328 3.697 -41.380 1.00 46.66 230 VAL A CA 1
ATOM 1815 C C . VAL A 1 230 ? 32.701 2.768 -42.557 1.00 46.66 230 VAL A C 1
ATOM 1817 O O . VAL A 1 230 ? 33.255 3.272 -43.535 1.00 46.66 230 VAL A O 1
ATOM 1820 N N . PRO A 1 231 ? 32.353 1.464 -42.595 1.00 42.16 231 PRO A N 1
ATOM 1821 C CA . PRO A 1 231 ? 32.681 0.615 -43.743 1.00 42.16 231 PRO A CA 1
ATOM 1822 C C . PRO A 1 231 ? 31.856 0.936 -44.997 1.00 42.16 231 PRO A C 1
ATOM 1824 O O . PRO A 1 231 ? 32.336 0.713 -46.109 1.00 42.16 231 PRO A O 1
ATOM 1827 N N . ILE A 1 232 ? 30.631 1.458 -44.845 1.00 42.41 232 ILE A N 1
ATOM 1828 C CA . ILE A 1 232 ? 29.750 1.787 -45.979 1.00 42.41 232 ILE A CA 1
ATOM 1829 C C . ILE A 1 232 ? 30.208 3.078 -46.667 1.00 42.41 232 ILE A C 1
ATOM 1831 O O . ILE A 1 232 ? 30.195 3.152 -47.896 1.00 42.41 232 ILE A O 1
ATOM 1835 N N . PHE A 1 233 ? 30.683 4.070 -45.907 1.00 38.44 233 PHE A N 1
ATOM 1836 C CA . PHE A 1 233 ? 31.190 5.314 -46.492 1.00 38.44 233 PHE A CA 1
ATOM 1837 C C . PHE A 1 233 ? 32.606 5.161 -47.073 1.00 38.44 233 PHE A C 1
ATOM 1839 O O . PHE A 1 233 ? 32.900 5.719 -48.130 1.00 38.44 233 PHE A O 1
ATOM 1846 N N . VAL A 1 234 ? 33.463 4.331 -46.464 1.00 43.31 234 VAL A N 1
ATOM 1847 C CA . VAL A 1 234 ? 34.832 4.095 -46.963 1.00 43.31 234 VAL A CA 1
ATOM 1848 C C . VAL A 1 234 ? 34.855 3.199 -48.212 1.00 43.31 234 VAL A C 1
ATOM 1850 O O . VAL A 1 234 ? 35.711 3.386 -49.076 1.00 43.31 234 VAL A O 1
ATOM 1853 N N . ARG A 1 235 ? 33.878 2.295 -48.407 1.00 38.16 235 ARG A N 1
ATOM 1854 C CA . ARG A 1 235 ? 33.778 1.490 -49.645 1.00 38.16 235 ARG A CA 1
ATOM 1855 C C . ARG A 1 235 ? 33.254 2.245 -50.871 1.00 38.16 235 ARG A C 1
ATOM 1857 O O . ARG A 1 235 ? 33.388 1.723 -51.973 1.00 38.16 235 ARG A O 1
ATOM 1864 N N . ARG A 1 236 ? 32.684 3.449 -50.724 1.00 39.78 236 ARG A N 1
ATOM 1865 C CA . ARG A 1 236 ? 32.130 4.215 -51.860 1.00 39.78 236 ARG A CA 1
ATOM 1866 C C . ARG A 1 236 ? 33.051 5.312 -52.409 1.00 39.78 236 ARG A C 1
ATOM 1868 O O . ARG A 1 236 ? 32.742 5.849 -53.465 1.00 39.78 236 ARG A O 1
ATOM 1875 N N . PHE A 1 237 ? 34.177 5.605 -51.750 1.00 41.78 237 PHE A N 1
ATOM 1876 C CA . PHE A 1 237 ? 35.110 6.667 -52.167 1.00 41.78 237 PHE A CA 1
ATOM 1877 C C . PHE A 1 237 ? 36.499 6.192 -52.633 1.00 41.78 237 PHE A C 1
ATOM 1879 O O . PHE A 1 237 ? 37.257 6.996 -53.166 1.00 41.78 237 PHE A O 1
ATOM 1886 N N . PHE A 1 238 ? 36.823 4.898 -52.531 1.00 40.81 238 PHE A N 1
ATOM 1887 C CA . PHE A 1 238 ? 38.069 4.328 -53.068 1.00 40.81 238 PHE A CA 1
ATOM 1888 C C . PHE A 1 238 ? 37.792 3.268 -54.142 1.00 40.81 238 PHE A C 1
ATOM 1890 O O . PHE A 1 238 ? 38.045 2.082 -53.963 1.00 40.81 238 PHE A O 1
ATOM 1897 N N . ALA A 1 239 ? 37.280 3.713 -55.286 1.00 39.12 239 ALA A N 1
ATOM 1898 C CA . ALA A 1 239 ? 37.359 2.974 -56.543 1.00 39.12 239 ALA A CA 1
ATOM 1899 C C . ALA A 1 239 ? 37.762 3.955 -57.652 1.00 39.12 239 ALA A C 1
ATOM 1901 O O . ALA A 1 239 ? 36.964 4.322 -58.509 1.00 39.12 239 ALA A O 1
ATOM 1902 N N . VAL A 1 240 ? 39.008 4.433 -57.593 1.00 38.34 240 VAL A N 1
ATOM 1903 C CA . VAL A 1 240 ? 39.655 5.117 -58.719 1.00 38.34 240 VAL A CA 1
ATOM 1904 C C . VAL A 1 240 ? 40.188 4.028 -59.657 1.00 38.34 240 VAL A C 1
ATOM 1906 O O . VAL A 1 240 ? 41.024 3.234 -59.219 1.00 38.34 240 VAL A O 1
ATOM 1909 N N . PRO A 1 241 ? 39.746 3.940 -60.924 1.00 36.53 241 PRO A N 1
ATOM 1910 C CA . PRO A 1 241 ? 40.287 2.963 -61.857 1.00 36.53 241 PRO A CA 1
ATOM 1911 C C . PRO A 1 241 ? 41.723 3.339 -62.226 1.00 36.53 241 PRO A C 1
ATOM 1913 O O . PRO A 1 241 ? 41.990 4.382 -62.822 1.00 36.53 241 PRO A O 1
ATOM 1916 N N . THR A 1 242 ? 42.666 2.470 -61.880 1.00 43.81 242 THR A N 1
ATOM 1917 C CA . THR A 1 242 ? 44.053 2.547 -62.334 1.00 43.81 242 THR A CA 1
ATOM 1918 C C . THR A 1 242 ? 44.123 2.084 -63.789 1.00 43.81 242 THR A C 1
ATOM 1920 O O . THR A 1 242 ? 44.258 0.895 -64.062 1.00 43.81 242 THR A O 1
ATOM 1923 N N . ALA A 1 243 ? 44.015 3.009 -64.743 1.00 40.31 243 ALA A N 1
ATOM 1924 C CA . ALA A 1 243 ? 44.302 2.723 -66.148 1.00 40.31 243 ALA A CA 1
ATOM 1925 C C . ALA A 1 243 ? 44.754 3.983 -66.903 1.00 40.31 243 ALA A C 1
ATOM 1927 O O . ALA A 1 243 ? 43.989 4.577 -67.652 1.00 40.31 243 ALA A O 1
ATOM 1928 N N . ILE A 1 244 ? 46.027 4.363 -66.758 1.00 37.41 244 ILE A N 1
ATOM 1929 C CA . ILE A 1 244 ? 46.731 5.126 -67.800 1.00 37.41 244 ILE A CA 1
ATOM 1930 C C . ILE A 1 244 ? 48.000 4.350 -68.143 1.00 37.41 244 ILE A C 1
ATOM 1932 O O . ILE A 1 244 ? 49.015 4.385 -67.448 1.00 37.41 244 ILE A O 1
ATOM 1936 N N . LYS A 1 245 ? 47.880 3.565 -69.215 1.00 37.41 245 LYS A N 1
ATOM 1937 C CA . LYS A 1 245 ? 48.957 2.819 -69.858 1.00 37.41 245 LYS A CA 1
ATOM 1938 C C . LYS A 1 245 ? 49.676 3.772 -70.815 1.00 37.41 245 LYS A C 1
ATOM 1940 O O . LYS A 1 245 ? 49.036 4.453 -71.609 1.00 37.41 245 LYS A O 1
ATOM 1945 N N . ARG A 1 246 ? 51.008 3.786 -70.732 1.00 33.59 246 ARG A N 1
ATOM 1946 C CA . ARG A 1 246 ? 51.939 4.387 -71.700 1.00 33.59 246 ARG A CA 1
ATOM 1947 C C . ARG A 1 246 ? 51.534 4.084 -73.148 1.00 33.59 246 ARG A C 1
ATOM 1949 O O . ARG A 1 246 ? 51.455 2.912 -73.508 1.00 33.59 246 ARG A O 1
ATOM 1956 N N . LEU A 1 247 ? 51.467 5.120 -73.980 1.00 33.75 247 LEU A N 1
ATOM 1957 C CA . LEU A 1 247 ? 51.845 5.060 -75.391 1.00 33.75 247 LEU A CA 1
ATOM 1958 C C . LEU A 1 247 ? 52.846 6.188 -75.671 1.00 33.75 247 LEU A C 1
ATOM 1960 O O . LEU A 1 247 ? 52.794 7.260 -75.075 1.00 33.75 247 LEU A O 1
ATOM 1964 N N . ARG A 1 248 ? 53.834 5.848 -76.490 1.00 37.84 248 ARG A N 1
ATOM 1965 C CA . ARG A 1 248 ? 55.108 6.524 -76.747 1.00 37.84 248 ARG A CA 1
ATOM 1966 C C . ARG A 1 248 ? 55.124 6.881 -78.241 1.00 37.84 248 ARG A C 1
ATOM 1968 O O . ARG A 1 248 ? 54.674 6.038 -79.009 1.00 37.84 248 ARG A O 1
ATOM 1975 N N . MET A 1 249 ? 55.788 7.992 -78.597 1.00 34.78 249 MET A N 1
ATOM 1976 C CA . MET A 1 249 ? 56.273 8.372 -79.953 1.00 34.78 249 MET A CA 1
ATOM 1977 C C . MET A 1 249 ? 55.176 8.850 -80.928 1.00 34.78 249 MET A C 1
ATOM 1979 O O . MET A 1 249 ? 54.056 8.376 -80.826 1.00 34.78 249 MET A O 1
ATOM 1983 N N . SER A 1 250 ? 55.369 9.751 -81.897 1.00 35.47 250 SER A N 1
ATOM 1984 C CA . SER A 1 250 ? 56.425 10.680 -82.359 1.00 35.47 250 SER A CA 1
ATOM 1985 C C . SER A 1 250 ? 55.815 11.502 -83.525 1.00 35.47 250 SER A C 1
ATOM 1987 O O . SER A 1 250 ? 54.731 11.150 -83.976 1.00 35.47 250 SER A O 1
ATOM 1989 N N . GLU A 1 251 ? 56.558 12.492 -84.049 1.00 35.22 251 GLU A N 1
ATOM 1990 C CA . GLU A 1 251 ? 56.323 13.259 -85.305 1.00 35.22 251 GLU A CA 1
ATOM 1991 C C . GLU A 1 251 ? 55.315 14.423 -85.168 1.00 35.22 251 GLU A C 1
ATOM 1993 O O . GLU A 1 251 ? 54.260 14.271 -84.572 1.00 35.22 251 GLU A O 1
ATOM 1998 N N . GLY A 1 252 ? 55.553 15.656 -85.619 1.00 37.53 252 GLY A N 1
ATOM 1999 C CA . GLY A 1 252 ? 56.533 16.202 -86.555 1.00 37.53 252 GLY A CA 1
ATOM 2000 C C . GLY A 1 252 ? 55.795 17.129 -87.531 1.00 37.53 252 GLY A C 1
ATOM 2001 O O . GLY A 1 252 ? 55.136 16.617 -88.426 1.00 37.53 252 GLY A O 1
ATOM 2002 N N . ALA A 1 253 ? 55.875 18.449 -87.318 1.00 35.88 253 ALA A N 1
ATOM 2003 C CA . ALA A 1 253 ? 55.755 19.552 -88.290 1.00 35.88 253 ALA A CA 1
ATOM 2004 C C . ALA A 1 253 ? 55.865 20.889 -87.542 1.00 35.88 253 ALA A C 1
ATOM 2006 O O . ALA A 1 253 ? 55.122 21.060 -86.549 1.00 35.88 253 ALA A O 1
#